Protein AF-A0A1R1PIF1-F1 (afdb_monomer_lite)

pLDDT: mean 71.79, std 19.57, range [25.69, 95.94]

Structure (mmCIF, N/CA/C/O backbone):
data_AF-A0A1R1PIF1-F1
#
_entry.id   AF-A0A1R1PIF1-F1
#
loop_
_atom_site.group_PDB
_atom_site.id
_atom_site.type_symbol
_atom_site.label_atom_id
_atom_site.label_alt_id
_atom_site.label_comp_id
_atom_site.label_asym_id
_atom_site.label_entity_id
_atom_site.label_seq_id
_atom_site.pdbx_PDB_ins_code
_atom_site.Cartn_x
_atom_site.Cartn_y
_atom_site.Cartn_z
_atom_site.occupancy
_atom_site.B_iso_or_equiv
_atom_site.auth_seq_id
_atom_site.auth_comp_id
_atom_site.auth_asym_id
_atom_site.auth_atom_id
_atom_site.pdbx_PDB_model_num
ATOM 1 N N . MET A 1 1 ? -16.624 11.838 -30.590 1.00 28.94 1 MET A N 1
ATOM 2 C CA . MET A 1 1 ? -16.313 12.801 -31.664 1.00 28.94 1 MET A CA 1
ATOM 3 C C . MET A 1 1 ? -14.804 12.938 -31.694 1.00 28.94 1 MET A C 1
ATOM 5 O O . MET A 1 1 ? -14.253 13.403 -30.708 1.00 28.94 1 MET A O 1
ATOM 9 N N . GLY A 1 2 ? -14.148 12.412 -32.728 1.00 36.31 2 GLY A N 1
ATOM 10 C CA . GLY A 1 2 ? -12.708 12.585 -32.935 1.00 36.31 2 GLY A CA 1
ATOM 11 C C . GLY A 1 2 ? -12.480 13.798 -33.830 1.00 36.31 2 GLY A C 1
ATOM 12 O O . GLY A 1 2 ? -13.151 13.928 -34.853 1.00 36.31 2 GLY A O 1
ATOM 13 N N . TYR A 1 3 ? -11.597 14.703 -33.419 1.00 38.81 3 TYR A N 1
ATOM 14 C CA . TYR A 1 3 ? -11.159 15.829 -34.239 1.00 38.81 3 TYR A CA 1
ATOM 15 C C . TYR A 1 3 ? -9.952 15.373 -35.067 1.00 38.81 3 TYR A C 1
ATOM 17 O O . TYR A 1 3 ? -8.967 14.907 -34.500 1.00 38.81 3 TYR A O 1
ATOM 25 N N . HIS A 1 4 ? -10.036 15.479 -36.394 1.00 41.56 4 HIS A N 1
ATOM 26 C CA . HIS A 1 4 ? -8.925 15.192 -37.302 1.00 41.56 4 HIS A CA 1
ATOM 27 C C . HIS A 1 4 ? -8.375 16.509 -37.861 1.00 41.56 4 HIS A C 1
ATOM 29 O O . HIS A 1 4 ? -9.073 17.203 -38.595 1.00 41.56 4 HIS A O 1
ATOM 35 N N . ALA A 1 5 ? -7.116 16.825 -37.557 1.00 43.47 5 ALA A N 1
ATOM 36 C CA . ALA A 1 5 ? -6.324 17.813 -38.286 1.00 43.47 5 ALA A CA 1
ATOM 37 C C . ALA A 1 5 ? -4.936 17.210 -38.538 1.00 43.47 5 ALA A C 1
ATOM 39 O O . ALA A 1 5 ? -4.253 16.837 -37.590 1.00 43.47 5 ALA A O 1
ATOM 40 N N . GLY A 1 6 ? -4.544 17.067 -39.806 1.00 42.84 6 GLY A N 1
ATOM 41 C CA . GLY A 1 6 ? -3.269 16.465 -40.199 1.00 42.84 6 GLY A CA 1
ATOM 42 C C . GLY A 1 6 ? -2.627 17.222 -41.359 1.00 42.84 6 GLY A C 1
ATOM 43 O O . GLY A 1 6 ? -3.313 17.599 -42.308 1.00 42.84 6 GLY A O 1
ATOM 44 N N . PHE A 1 7 ? -1.314 17.443 -41.270 1.00 45.72 7 PHE A N 1
ATOM 45 C CA . PHE A 1 7 ? -0.471 17.952 -42.354 1.00 45.72 7 PHE A CA 1
ATOM 46 C C . PHE A 1 7 ? 0.276 16.778 -43.000 1.00 45.72 7 PHE A C 1
ATOM 48 O O . PHE A 1 7 ? 0.888 15.972 -42.303 1.00 45.72 7 PHE A O 1
ATOM 55 N N . ASN A 1 8 ? 0.229 16.678 -44.330 1.00 41.19 8 ASN A N 1
ATOM 56 C CA . ASN A 1 8 ? 0.809 15.562 -45.082 1.00 41.19 8 ASN A CA 1
ATOM 57 C C . ASN A 1 8 ? 2.209 15.915 -45.615 1.00 41.19 8 ASN A C 1
ATOM 59 O O . ASN A 1 8 ? 2.328 16.744 -46.513 1.00 41.19 8 ASN A O 1
ATOM 63 N N . LEU A 1 9 ? 3.253 15.242 -45.118 1.00 49.03 9 LEU A N 1
ATOM 64 C CA . LEU A 1 9 ? 4.626 15.273 -45.659 1.00 49.03 9 LEU A CA 1
ATOM 65 C C . LEU A 1 9 ? 5.156 13.848 -45.929 1.00 49.03 9 LEU A C 1
ATOM 67 O O . LEU A 1 9 ? 6.226 13.454 -45.480 1.00 49.03 9 LEU A O 1
ATOM 71 N N . GLY A 1 10 ? 4.392 13.050 -46.681 1.00 48.94 10 GLY A N 1
ATOM 72 C CA . GLY A 1 10 ? 4.898 11.825 -47.323 1.00 48.94 10 GLY A CA 1
ATOM 73 C C . GLY A 1 10 ? 5.011 10.563 -46.456 1.00 48.94 10 GLY A C 1
ATOM 74 O O . GLY A 1 10 ? 5.202 9.487 -47.012 1.00 48.94 10 GLY A O 1
ATOM 75 N N . PHE A 1 11 ? 4.806 10.646 -45.140 1.00 46.41 11 PHE A N 1
ATOM 76 C CA . PHE A 1 11 ? 4.563 9.490 -44.269 1.00 46.41 11 PHE A CA 1
ATOM 77 C C . PHE A 1 11 ? 3.261 9.709 -43.501 1.00 46.41 11 PHE A C 1
ATOM 79 O O . PHE A 1 11 ? 3.073 10.743 -42.862 1.00 46.41 11 PHE A O 1
ATOM 86 N N . ASN A 1 12 ? 2.339 8.751 -43.587 1.00 44.03 12 ASN A N 1
ATOM 87 C CA . ASN A 1 12 ? 1.029 8.851 -42.952 1.00 44.03 12 ASN A CA 1
ATOM 88 C C . ASN A 1 12 ? 1.140 8.474 -41.463 1.00 44.03 12 ASN A C 1
ATOM 90 O O . ASN A 1 12 ? 0.712 7.400 -41.049 1.00 44.03 12 ASN A O 1
ATOM 94 N N . CYS A 1 13 ? 1.755 9.339 -40.653 1.00 43.00 13 CYS A N 1
ATOM 95 C CA . CYS A 1 13 ? 1.571 9.301 -39.203 1.00 43.00 13 CYS A CA 1
ATOM 96 C C . CYS A 1 13 ? 0.223 9.954 -38.887 1.00 43.00 13 CYS A C 1
ATOM 98 O O . CYS A 1 13 ? 0.143 11.146 -38.597 1.00 43.00 13 CYS A O 1
ATOM 100 N N . ALA A 1 14 ? -0.855 9.175 -38.983 1.00 47.12 14 ALA A N 1
ATOM 101 C CA . ALA A 1 14 ? -2.154 9.576 -38.465 1.00 47.12 14 ALA A CA 1
ATOM 102 C C . ALA A 1 14 ? -2.096 9.562 -36.930 1.00 47.12 14 ALA A C 1
ATOM 104 O O . ALA A 1 14 ? -2.407 8.561 -36.288 1.00 47.12 14 ALA A O 1
ATOM 105 N N . GLU A 1 15 ? -1.658 10.666 -36.329 1.00 46.06 15 GLU A N 1
ATOM 106 C CA . GLU A 1 15 ? -1.705 10.839 -34.882 1.00 46.06 15 GLU A CA 1
ATOM 107 C C . GLU A 1 15 ? -3.136 11.216 -34.477 1.00 46.06 15 GLU A C 1
ATOM 109 O O . GLU A 1 15 ? -3.559 12.368 -34.550 1.00 46.06 15 GLU A O 1
ATOM 114 N N . SER A 1 16 ? -3.934 10.214 -34.106 1.00 49.59 16 SER A N 1
ATOM 115 C CA . SER A 1 16 ? -5.244 10.436 -33.494 1.00 49.59 16 SER A CA 1
ATOM 116 C C . SER A 1 16 ? -5.112 10.391 -31.975 1.00 49.59 16 SER A C 1
ATOM 118 O O . SER A 1 16 ? -4.854 9.328 -31.407 1.00 49.59 16 SER A O 1
ATOM 120 N N . ILE A 1 17 ? -5.339 11.521 -31.310 1.00 47.28 17 ILE A N 1
ATOM 121 C CA . ILE A 1 17 ? -5.455 11.575 -29.851 1.00 47.28 17 ILE A CA 1
ATOM 122 C C . ILE A 1 17 ? -6.916 11.278 -29.501 1.00 47.28 17 ILE A C 1
ATOM 124 O O . ILE A 1 17 ? -7.789 12.138 -29.618 1.00 47.28 17 ILE A O 1
ATOM 128 N N . ASN A 1 18 ? -7.205 10.034 -29.122 1.00 56.28 18 ASN A N 1
ATOM 129 C CA . ASN A 1 18 ? -8.553 9.629 -28.732 1.00 56.28 18 ASN A CA 1
ATOM 130 C C . ASN A 1 18 ? -8.730 9.771 -27.219 1.00 56.28 18 ASN A C 1
ATOM 132 O O . ASN A 1 18 ? -8.106 9.056 -26.438 1.00 56.28 18 ASN A O 1
ATOM 136 N N . PHE A 1 19 ? -9.628 10.663 -26.803 1.00 53.31 19 PHE A N 1
ATOM 137 C CA . PHE A 1 19 ? -10.105 10.707 -25.425 1.00 53.31 19 PHE A CA 1
ATOM 138 C C . PHE A 1 19 ? -11.094 9.558 -25.203 1.00 53.31 19 PHE A C 1
ATOM 140 O O . PHE A 1 19 ? -12.232 9.606 -25.675 1.00 53.31 19 PHE A O 1
ATOM 147 N N . ALA A 1 20 ? -10.664 8.515 -24.495 1.00 62.81 20 ALA A N 1
ATOM 148 C CA . ALA A 1 20 ? -11.542 7.439 -24.054 1.00 62.81 20 ALA A CA 1
ATOM 149 C C . ALA A 1 20 ? -12.102 7.773 -22.664 1.00 62.81 20 ALA A C 1
ATOM 151 O O . ALA A 1 20 ? -11.363 7.859 -21.686 1.00 62.81 20 ALA A O 1
ATOM 152 N N . LEU A 1 21 ? -13.418 7.973 -22.571 1.00 60.94 21 LEU A N 1
ATOM 153 C CA . LEU A 1 21 ? -14.109 8.090 -21.282 1.00 60.94 21 LEU A CA 1
ATOM 154 C C . LEU A 1 21 ? -14.322 6.699 -20.680 1.00 60.94 21 LEU A C 1
ATOM 156 O O . LEU A 1 21 ? -14.438 5.728 -21.416 1.00 60.94 21 LEU A O 1
ATOM 160 N N . HIS A 1 22 ? -14.502 6.604 -19.361 1.00 63.34 22 HIS A N 1
ATOM 161 C CA . HIS A 1 22 ? -14.762 5.331 -18.668 1.00 63.34 22 HIS A CA 1
ATOM 162 C C . HIS A 1 22 ? -15.900 4.511 -19.304 1.00 63.34 22 HIS A C 1
ATOM 164 O O . HIS A 1 22 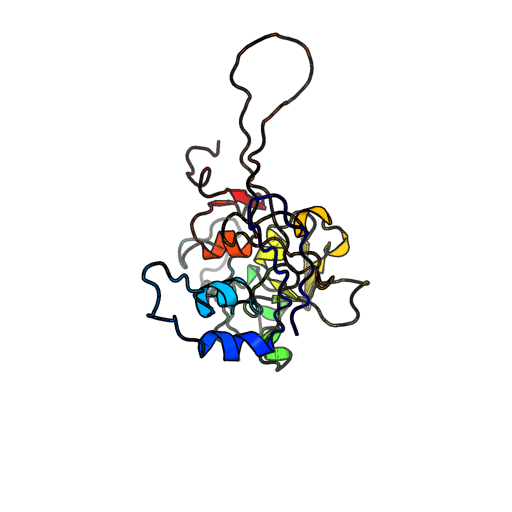? -15.802 3.308 -19.497 1.00 63.34 22 HIS A O 1
ATOM 170 N N . ARG A 1 23 ? -16.962 5.174 -19.768 1.00 65.75 23 ARG A N 1
ATOM 171 C CA . ARG A 1 23 ? -18.074 4.517 -20.475 1.00 65.75 23 ARG A CA 1
ATOM 172 C C . ARG A 1 23 ? -17.647 3.743 -21.741 1.00 65.75 23 ARG A C 1
ATOM 174 O O . ARG A 1 23 ? -18.381 2.873 -22.197 1.00 65.75 23 ARG A O 1
ATOM 181 N N . TRP A 1 24 ? -16.492 4.046 -22.332 1.00 73.81 24 TRP A N 1
ATOM 182 C CA . TRP A 1 24 ? -15.977 3.337 -23.507 1.00 73.81 24 TRP A CA 1
ATOM 183 C C . TRP A 1 24 ? -15.450 1.940 -23.190 1.00 73.81 24 TRP A C 1
ATOM 185 O O . TRP A 1 24 ? -15.286 1.161 -24.120 1.00 73.81 24 TRP A O 1
ATOM 195 N N . ILE A 1 25 ? -15.222 1.593 -21.922 1.00 75.94 25 ILE A N 1
ATOM 196 C CA . ILE A 1 25 ? -14.728 0.263 -21.538 1.00 75.94 25 ILE A CA 1
ATOM 197 C C . ILE A 1 25 ? -15.738 -0.811 -21.935 1.00 75.94 25 ILE A C 1
ATOM 199 O O . ILE A 1 25 ? -15.381 -1.779 -22.601 1.00 75.94 25 ILE A O 1
ATOM 203 N N . ASP A 1 26 ? -17.013 -0.607 -21.602 1.00 75.50 26 ASP A N 1
ATOM 204 C CA . ASP A 1 26 ? -18.074 -1.560 -21.938 1.00 75.50 26 ASP A CA 1
ATOM 205 C C . ASP A 1 26 ? -18.248 -1.693 -23.454 1.00 75.50 26 ASP A C 1
ATOM 207 O O . ASP A 1 26 ? -18.508 -2.780 -23.967 1.00 75.50 26 ASP A O 1
ATOM 211 N N . ILE A 1 27 ? -18.040 -0.593 -24.182 1.00 78.31 27 ILE A N 1
ATOM 212 C CA . ILE A 1 27 ? -18.072 -0.569 -25.647 1.00 78.31 27 ILE A CA 1
ATOM 213 C C . ILE A 1 27 ? -16.865 -1.330 -26.215 1.00 78.31 27 ILE A C 1
ATOM 215 O O . ILE A 1 27 ? -17.020 -2.143 -27.121 1.00 78.31 27 ILE A O 1
ATOM 219 N N . GLY A 1 28 ? -15.672 -1.110 -25.661 1.00 83.69 28 GLY A N 1
ATOM 220 C CA . GLY A 1 28 ? -14.439 -1.789 -26.049 1.00 83.69 28 GLY A CA 1
ATOM 221 C C . GLY A 1 28 ? -14.506 -3.297 -25.813 1.00 83.69 28 GLY A C 1
ATOM 222 O O . GLY A 1 28 ? -14.111 -4.058 -26.689 1.00 83.69 28 GLY A O 1
ATOM 223 N N . ARG A 1 29 ? -15.081 -3.741 -24.687 1.00 82.75 29 ARG A N 1
ATOM 224 C CA . ARG A 1 29 ? -15.317 -5.167 -24.390 1.00 82.75 29 ARG A CA 1
ATOM 225 C C . ARG A 1 29 ? -16.234 -5.847 -25.404 1.00 82.75 29 ARG A C 1
ATOM 227 O O . ARG A 1 29 ? -16.103 -7.039 -25.660 1.00 82.75 29 ARG A O 1
ATOM 234 N N . GLN A 1 30 ? -17.181 -5.100 -25.967 1.00 83.81 30 GLN A N 1
ATOM 235 C CA . GLN A 1 30 ? -18.111 -5.606 -26.979 1.00 83.81 30 GLN A CA 1
ATOM 236 C C . GLN A 1 30 ? -17.544 -5.527 -28.403 1.00 83.81 30 GLN A C 1
ATOM 238 O O . GLN A 1 30 ? -18.074 -6.175 -29.311 1.00 83.81 30 GLN A O 1
ATOM 243 N N . ALA A 1 31 ? -16.487 -4.739 -28.616 1.00 85.31 31 ALA A N 1
ATOM 244 C CA . ALA A 1 31 ? -15.873 -4.565 -29.921 1.00 85.31 31 ALA A CA 1
ATOM 245 C C . ALA A 1 31 ? -15.215 -5.870 -30.395 1.00 85.31 31 ALA A C 1
ATOM 247 O O . ALA A 1 31 ? -14.581 -6.597 -29.633 1.00 85.31 31 ALA A O 1
ATOM 248 N N . LYS A 1 32 ? -15.364 -6.173 -31.688 1.00 82.31 32 LYS A N 1
ATOM 249 C CA . LYS A 1 32 ? -14.808 -7.378 -32.314 1.00 82.31 32 LYS A CA 1
ATOM 250 C C . LYS A 1 32 ? -13.741 -7.004 -33.325 1.00 82.31 32 LYS A C 1
ATOM 252 O O . LYS A 1 32 ? -13.871 -6.015 -34.042 1.00 82.31 32 LYS A O 1
ATOM 257 N N . VAL A 1 33 ? -12.722 -7.851 -33.421 1.00 85.56 33 VAL A N 1
ATOM 258 C CA . VAL A 1 33 ? -11.673 -7.717 -34.432 1.00 85.56 33 VAL A CA 1
ATOM 259 C C . VAL A 1 33 ? -12.277 -7.920 -35.815 1.00 85.56 33 VAL A C 1
ATOM 261 O O . VAL A 1 33 ? -12.954 -8.920 -36.077 1.00 85.56 33 VAL A O 1
ATOM 264 N N . CYS A 1 34 ? -12.031 -6.962 -36.703 1.00 83.06 34 CYS A N 1
ATOM 265 C CA . CYS A 1 34 ? -12.413 -7.085 -38.099 1.00 83.06 34 CYS A CA 1
ATOM 266 C C . CYS A 1 34 ? -11.540 -8.148 -38.773 1.00 83.06 34 CYS A C 1
ATOM 268 O O . CYS A 1 34 ? -10.319 -8.047 -38.755 1.00 83.06 34 CYS A O 1
ATOM 270 N N . LYS A 1 35 ? -12.161 -9.151 -39.402 1.00 85.50 35 LYS A N 1
ATOM 271 C CA . LYS A 1 35 ? -11.447 -10.253 -40.074 1.00 85.50 35 LYS A CA 1
ATOM 272 C C . LYS A 1 35 ? -11.116 -9.974 -41.543 1.00 85.50 35 LYS A C 1
ATOM 274 O O . LYS A 1 35 ? -10.587 -10.846 -42.223 1.00 85.50 35 LYS A O 1
ATOM 279 N N . CYS A 1 36 ? -11.447 -8.785 -42.045 1.00 86.06 36 CYS A N 1
ATOM 280 C CA . CYS A 1 36 ? -11.241 -8.422 -43.448 1.00 86.06 36 CYS A CA 1
ATOM 281 C C . CYS A 1 36 ? -9.764 -8.173 -43.798 1.00 86.06 36 CYS A C 1
ATOM 283 O O . CYS A 1 36 ? -9.414 -8.197 -44.973 1.00 86.06 36 CYS A O 1
ATOM 285 N N . ILE A 1 37 ? -8.907 -7.922 -42.801 1.00 86.12 37 ILE A N 1
ATOM 286 C CA . ILE A 1 37 ? -7.476 -7.649 -42.980 1.00 86.12 37 ILE A CA 1
ATOM 287 C C . ILE A 1 37 ? -6.693 -8.624 -42.104 1.00 86.12 37 ILE A C 1
ATOM 289 O O . ILE A 1 37 ? -6.981 -8.754 -40.917 1.00 86.12 37 ILE A O 1
ATOM 293 N N . LYS A 1 38 ? -5.708 -9.311 -42.693 1.00 81.94 38 LYS A N 1
ATOM 294 C CA . LYS A 1 38 ? -4.942 -10.367 -42.013 1.00 81.94 38 LYS A CA 1
ATOM 295 C C . LYS A 1 38 ? -4.094 -9.835 -40.852 1.00 81.94 38 LYS A C 1
ATOM 297 O O . LYS A 1 38 ? -3.991 -10.505 -39.832 1.00 81.94 38 LYS A O 1
ATOM 302 N N . ASP A 1 39 ? -3.578 -8.618 -40.990 1.00 81.75 39 ASP A N 1
ATOM 303 C CA . ASP A 1 39 ? -2.724 -7.958 -39.993 1.00 81.75 39 ASP A CA 1
ATOM 304 C C . ASP A 1 39 ? -3.518 -6.992 -39.096 1.00 81.75 39 ASP A C 1
ATOM 306 O O . ASP A 1 39 ? -3.011 -5.970 -38.635 1.00 81.75 39 ASP A O 1
ATOM 310 N N . SER A 1 40 ? -4.804 -7.276 -38.869 1.00 82.50 40 SER A N 1
ATOM 311 C CA . SER A 1 40 ? -5.625 -6.477 -37.961 1.00 82.50 40 SER A CA 1
ATOM 312 C C . SER A 1 40 ? -5.092 -6.561 -36.530 1.00 82.50 40 SER A C 1
ATOM 314 O O . SER A 1 40 ? -4.941 -7.656 -35.983 1.00 82.50 40 SER A O 1
ATOM 316 N N . VAL A 1 41 ? -4.885 -5.409 -35.896 1.00 76.31 41 VAL A N 1
ATOM 317 C CA . VAL A 1 41 ? -4.558 -5.324 -34.469 1.00 76.31 41 VAL A CA 1
ATOM 318 C C . VAL A 1 41 ? -5.826 -5.292 -33.624 1.00 76.31 41 VAL A C 1
ATOM 320 O O . VAL A 1 41 ? -6.885 -4.839 -34.065 1.00 76.31 41 VAL A O 1
ATOM 323 N N . TYR A 1 42 ? -5.717 -5.760 -32.387 1.00 80.44 42 TYR A N 1
ATOM 324 C CA . TYR A 1 42 ? -6.777 -5.668 -31.396 1.00 80.44 42 TYR A CA 1
ATOM 325 C C . TYR A 1 42 ? -6.193 -5.300 -30.042 1.00 80.44 42 TYR A C 1
ATOM 327 O O . TYR A 1 42 ? -5.021 -5.545 -29.768 1.00 80.44 42 TYR A O 1
ATOM 335 N N . ILE A 1 43 ? -7.025 -4.691 -29.207 1.00 76.62 43 ILE A N 1
ATOM 336 C CA . ILE A 1 43 ? -6.660 -4.317 -27.847 1.00 76.62 43 ILE A CA 1
ATOM 337 C C . ILE A 1 43 ? -7.376 -5.289 -26.921 1.00 76.62 43 ILE A C 1
ATOM 339 O O . ILE A 1 43 ? -8.597 -5.432 -26.995 1.00 76.62 43 ILE A O 1
ATOM 343 N N . ASN A 1 44 ? -6.622 -5.958 -26.053 1.00 78.06 44 ASN A N 1
ATOM 344 C CA . ASN A 1 44 ? -7.203 -6.688 -24.938 1.00 78.06 44 ASN A CA 1
ATOM 345 C C . ASN A 1 44 ? -7.676 -5.664 -23.899 1.00 78.06 44 ASN A C 1
ATOM 347 O O . ASN A 1 44 ? -6.874 -5.142 -23.129 1.00 78.06 44 ASN A O 1
ATOM 351 N N . VAL A 1 45 ? -8.965 -5.318 -23.942 1.00 78.12 45 VAL A N 1
ATOM 352 C CA . VAL A 1 45 ? -9.527 -4.253 -23.100 1.00 78.12 45 VAL A CA 1
ATOM 353 C C . VAL A 1 45 ? -9.439 -4.613 -21.626 1.00 78.12 45 VAL A C 1
ATOM 355 O O . VAL A 1 45 ? -9.143 -3.726 -20.843 1.00 78.12 45 VAL A O 1
ATOM 358 N N . ASP A 1 46 ? -9.624 -5.878 -21.247 1.00 74.44 46 ASP A N 1
ATOM 359 C CA . ASP A 1 46 ? -9.534 -6.294 -19.844 1.00 74.44 46 ASP A CA 1
ATOM 360 C C . ASP A 1 46 ? -8.090 -6.280 -19.343 1.00 74.44 46 ASP A C 1
ATOM 362 O O . ASP A 1 46 ? -7.825 -5.708 -18.301 1.00 74.44 46 ASP A O 1
ATOM 366 N N . GLU A 1 47 ? -7.116 -6.772 -20.108 1.00 69.75 47 GLU A N 1
ATOM 367 C CA . GLU A 1 47 ? -5.699 -6.664 -19.718 1.00 69.75 47 GLU A CA 1
ATOM 368 C C . GLU A 1 47 ? -5.224 -5.205 -19.654 1.00 69.75 47 GLU A C 1
ATOM 370 O O . GLU A 1 47 ? -4.520 -4.800 -18.726 1.00 69.75 47 GLU A O 1
ATOM 375 N N . TRP A 1 48 ? -5.654 -4.388 -20.617 1.00 64.75 48 TRP A N 1
ATOM 376 C CA . TRP A 1 48 ? -5.359 -2.963 -20.628 1.00 64.75 48 TRP A CA 1
ATOM 377 C C . TRP A 1 48 ? -6.050 -2.236 -19.470 1.00 64.75 48 TRP A C 1
ATOM 379 O O . TRP A 1 48 ? -5.446 -1.361 -18.864 1.00 64.75 48 TRP A O 1
ATOM 389 N N . TYR A 1 49 ? -7.282 -2.595 -19.115 1.00 61.06 49 TYR A N 1
ATOM 390 C CA . TYR A 1 49 ? -8.079 -1.888 -18.116 1.00 61.06 49 TYR A CA 1
ATOM 391 C C . TYR A 1 49 ? -7.893 -2.406 -16.681 1.00 61.06 49 TYR A C 1
ATOM 393 O O . TYR A 1 49 ? -7.880 -1.612 -15.745 1.00 61.06 49 TYR A O 1
ATOM 401 N N . ASP A 1 50 ? -7.660 -3.697 -16.471 1.00 55.31 50 ASP A N 1
ATOM 402 C CA . ASP A 1 50 ? -7.336 -4.284 -15.163 1.00 55.31 50 ASP A CA 1
ATOM 403 C C . ASP A 1 50 ? -5.938 -3.855 -14.689 1.00 55.31 50 ASP A C 1
ATOM 405 O O . ASP A 1 50 ? -5.682 -3.762 -13.489 1.00 55.31 50 ASP A O 1
ATOM 409 N N . GLY A 1 51 ? -5.051 -3.484 -15.622 1.00 48.19 51 GLY A N 1
ATOM 410 C CA . GLY A 1 51 ? -3.811 -2.767 -15.315 1.00 48.19 51 GLY A CA 1
ATOM 411 C C . GLY A 1 51 ? -4.009 -1.293 -14.920 1.00 48.19 51 GLY A C 1
ATOM 412 O O . GLY A 1 51 ? -3.075 -0.677 -14.405 1.00 48.19 51 GLY A O 1
ATOM 413 N N . HIS A 1 52 ? -5.202 -0.724 -15.147 1.00 47.06 52 HIS A N 1
ATOM 414 C CA . HIS A 1 52 ? -5.481 0.718 -15.056 1.00 47.06 52 HIS A CA 1
ATOM 415 C C . HIS A 1 52 ? -6.756 1.090 -14.269 1.00 47.06 52 HIS A C 1
ATOM 417 O O . HIS A 1 52 ? -7.120 2.267 -14.245 1.00 47.06 52 HIS A O 1
ATOM 423 N N . SER A 1 53 ? -7.425 0.153 -13.587 1.00 43.25 53 SER A N 1
ATOM 424 C CA . SER A 1 53 ? -8.683 0.425 -12.882 1.00 43.25 53 SER A CA 1
ATOM 425 C C . SER A 1 53 ? -8.631 0.164 -11.378 1.00 43.25 53 SER A C 1
ATOM 427 O O . SER A 1 53 ? -8.242 -0.898 -10.907 1.00 43.25 53 SER A O 1
ATOM 429 N N . ILE A 1 54 ? -9.025 1.212 -10.646 1.00 44.19 54 ILE A N 1
ATOM 430 C CA . ILE A 1 54 ? -9.684 1.225 -9.334 1.00 44.19 54 ILE A CA 1
ATOM 431 C C . ILE A 1 54 ? -9.162 0.169 -8.360 1.00 44.19 54 ILE A C 1
ATOM 433 O O . ILE A 1 54 ? -9.664 -0.947 -8.300 1.00 44.19 54 ILE A O 1
ATOM 437 N N . ALA A 1 55 ? -8.184 0.592 -7.561 1.00 46.38 55 ALA A N 1
ATOM 438 C CA . ALA A 1 55 ? -7.715 -0.045 -6.340 1.00 46.38 55 ALA A CA 1
ATOM 439 C C . ALA A 1 55 ? -7.962 -1.565 -6.261 1.00 46.38 55 ALA A C 1
ATOM 441 O O . ALA A 1 55 ? -8.971 -2.014 -5.707 1.00 46.38 55 ALA A O 1
ATOM 442 N N . THR A 1 56 ? -7.036 -2.354 -6.815 1.00 53.97 56 THR A N 1
ATOM 443 C CA . THR A 1 56 ? -7.089 -3.817 -6.783 1.00 53.97 56 THR A CA 1
ATOM 444 C C . THR A 1 56 ? -7.396 -4.279 -5.357 1.00 53.97 56 THR A C 1
ATOM 446 O O . THR A 1 56 ? -6.769 -3.838 -4.386 1.00 53.97 56 THR A O 1
ATOM 449 N N . LEU A 1 57 ? -8.399 -5.145 -5.193 1.00 52.69 57 LEU A N 1
ATOM 450 C CA . LEU A 1 57 ? -8.707 -5.711 -3.881 1.00 52.69 57 LEU A CA 1
ATOM 451 C C . LEU A 1 57 ? -7.449 -6.378 -3.325 1.00 52.69 57 LEU A C 1
ATOM 453 O O . LEU A 1 57 ? -6.798 -7.143 -4.033 1.00 52.69 57 LEU A O 1
ATOM 457 N N . TYR A 1 58 ? -7.113 -6.083 -2.067 1.00 52.38 58 TYR A N 1
ATOM 458 C CA . TYR A 1 58 ? -5.924 -6.612 -1.406 1.00 52.38 58 TYR A CA 1
ATOM 459 C C . TYR A 1 58 ? -5.828 -8.139 -1.577 1.00 52.38 58 TYR A C 1
ATOM 461 O O . TYR A 1 58 ? -6.658 -8.866 -1.008 1.00 52.38 58 TYR A O 1
ATOM 469 N N . PRO A 1 59 ? -4.855 -8.650 -2.356 1.00 49.72 59 PRO A N 1
ATOM 470 C CA . PRO A 1 59 ? -4.748 -10.070 -2.620 1.00 49.72 59 PRO A CA 1
ATOM 471 C C . PRO A 1 59 ? -4.160 -10.722 -1.371 1.00 49.72 59 PRO A C 1
ATOM 473 O O . PRO A 1 59 ? -2.951 -10.721 -1.165 1.00 49.72 59 PRO A O 1
ATOM 476 N N . ASN A 1 60 ? -5.061 -11.243 -0.536 1.00 47.06 60 ASN A N 1
ATOM 477 C CA . ASN A 1 60 ? -4.890 -12.160 0.597 1.00 47.06 60 ASN A CA 1
ATOM 478 C C . ASN A 1 60 ? -5.471 -11.633 1.915 1.00 47.06 60 ASN A C 1
ATOM 480 O O . ASN A 1 60 ? -5.029 -10.656 2.513 1.00 47.06 60 ASN A O 1
ATOM 484 N N . LYS A 1 61 ? -6.441 -12.398 2.417 1.00 50.34 61 LYS A N 1
ATOM 485 C CA . LYS A 1 61 ? -7.130 -12.268 3.705 1.00 50.34 61 LYS A CA 1
ATOM 486 C C . LYS A 1 61 ? -6.251 -12.561 4.940 1.00 50.34 61 LYS A C 1
ATOM 488 O O . LYS A 1 61 ? -6.809 -12.837 5.996 1.00 50.34 61 LYS A O 1
ATOM 493 N N . PHE A 1 62 ? -4.918 -12.518 4.870 1.00 46.16 62 PHE A N 1
ATOM 494 C CA . PHE A 1 62 ? -4.083 -13.107 5.925 1.00 46.16 62 PHE A CA 1
ATOM 495 C C . PHE A 1 62 ? -2.908 -12.234 6.377 1.00 46.16 62 PHE A C 1
ATOM 497 O O . PHE A 1 62 ? -2.041 -11.886 5.585 1.00 46.16 62 PHE A O 1
ATOM 504 N N . SER A 1 63 ? -2.894 -11.997 7.697 1.00 55.72 63 SER A N 1
ATOM 505 C CA . SER A 1 63 ? -1.768 -11.617 8.567 1.00 55.72 63 SER A CA 1
ATOM 506 C C . SER A 1 63 ? -1.040 -10.292 8.319 1.00 55.72 63 SER A C 1
ATOM 508 O O . SER A 1 63 ? -0.942 -9.782 7.211 1.00 55.72 63 SER A O 1
ATOM 510 N N . CYS A 1 64 ? -0.519 -9.736 9.419 1.00 51.75 64 CYS A N 1
ATOM 511 C CA . CYS A 1 64 ? 0.520 -8.707 9.445 1.00 51.75 64 CYS A CA 1
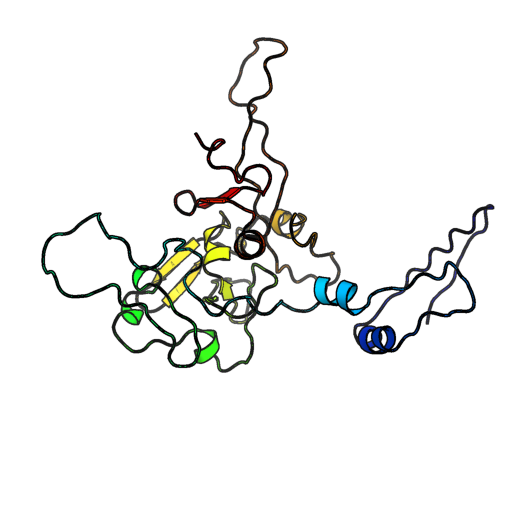ATOM 512 C C . CYS A 1 64 ? 1.563 -8.972 8.341 1.00 51.75 64 CYS A C 1
ATOM 514 O O . CYS A 1 64 ? 2.373 -9.884 8.487 1.00 51.75 64 CYS A O 1
ATOM 516 N N . ALA A 1 65 ? 1.557 -8.185 7.257 1.00 47.88 65 ALA A N 1
ATOM 517 C CA . ALA A 1 65 ? 2.561 -8.301 6.194 1.00 47.88 65 ALA A CA 1
ATOM 518 C C . ALA A 1 65 ? 3.986 -8.080 6.732 1.00 47.88 65 ALA A C 1
ATOM 520 O O . ALA A 1 65 ? 4.927 -8.635 6.182 1.00 47.88 65 ALA A O 1
ATOM 521 N N . ALA A 1 66 ? 4.113 -7.349 7.849 1.00 45.97 66 ALA A N 1
ATOM 522 C CA . ALA A 1 66 ? 5.367 -7.088 8.556 1.00 45.97 66 ALA A CA 1
ATOM 523 C C . ALA A 1 66 ? 5.980 -8.267 9.295 1.00 45.97 66 ALA A C 1
ATOM 525 O O . ALA A 1 66 ? 7.106 -8.203 9.772 1.00 45.97 66 ALA A O 1
ATOM 526 N N . CYS A 1 67 ? 5.248 -9.364 9.379 1.00 48.31 67 CYS A N 1
ATOM 527 C CA . CYS A 1 67 ? 5.599 -10.472 10.225 1.00 48.31 67 CYS A CA 1
ATOM 528 C C . CYS A 1 67 ? 5.842 -11.697 9.341 1.00 48.31 67 CYS A C 1
ATOM 530 O O . CYS A 1 67 ? 5.084 -12.661 9.393 1.00 48.31 67 CYS A O 1
ATOM 532 N N . PHE A 1 68 ? 6.889 -11.653 8.509 1.00 41.03 68 PHE A N 1
ATOM 533 C CA . PHE A 1 68 ? 7.362 -12.756 7.653 1.00 41.03 68 PHE A CA 1
ATOM 534 C C . PHE A 1 68 ? 7.930 -13.956 8.447 1.00 41.03 68 PHE A C 1
ATOM 536 O O . PHE A 1 68 ? 8.841 -14.642 7.994 1.00 41.03 68 PHE A O 1
ATOM 543 N N . ARG A 1 69 ? 7.393 -14.256 9.635 1.00 41.66 69 ARG A N 1
ATOM 544 C CA . ARG A 1 69 ? 7.666 -15.519 10.327 1.00 41.66 69 ARG A CA 1
ATOM 545 C C . ARG A 1 69 ? 6.429 -16.409 10.222 1.00 41.66 69 ARG A C 1
ATOM 547 O O . ARG A 1 69 ? 5.358 -15.995 10.672 1.00 41.66 69 ARG A O 1
ATOM 554 N N . PRO A 1 70 ? 6.546 -17.620 9.648 1.00 36.06 70 PRO A N 1
ATOM 555 C CA . PRO A 1 70 ? 5.519 -18.637 9.792 1.00 36.06 70 PRO A CA 1
ATOM 556 C C . PRO A 1 70 ? 5.251 -18.853 11.283 1.00 36.06 70 PRO A C 1
ATOM 558 O O . PRO A 1 70 ? 6.166 -19.123 12.061 1.00 36.06 70 PRO A O 1
ATOM 561 N N . LEU A 1 71 ? 3.994 -18.719 11.695 1.00 36.25 71 LEU A N 1
ATOM 562 C CA . LEU A 1 71 ? 3.551 -19.280 12.967 1.00 36.25 71 LEU A CA 1
ATOM 563 C C . LEU A 1 71 ? 3.762 -20.806 12.903 1.00 36.25 71 LEU A C 1
ATOM 565 O O . LEU A 1 71 ? 3.326 -21.388 11.907 1.00 36.25 71 LEU A O 1
ATOM 569 N N . PRO A 1 72 ? 4.325 -21.485 13.922 1.00 44.00 72 PRO A N 1
ATOM 570 C CA . PRO A 1 72 ? 4.976 -21.002 15.147 1.00 44.00 72 PRO A CA 1
ATOM 571 C C . PRO A 1 72 ? 6.449 -21.475 15.254 1.00 44.00 72 PRO A C 1
ATOM 573 O O . PRO A 1 72 ? 6.693 -22.671 15.212 1.00 44.00 72 PRO A O 1
ATOM 576 N N . PHE A 1 73 ? 7.434 -20.593 15.465 1.00 25.69 73 PHE A N 1
ATOM 577 C CA . PHE A 1 73 ? 8.777 -20.955 15.988 1.00 25.69 73 PHE A CA 1
ATOM 578 C C . PHE A 1 73 ? 9.458 -19.700 16.595 1.00 25.69 73 PHE A C 1
ATOM 580 O O . PHE A 1 73 ? 9.056 -18.583 16.260 1.00 25.69 73 PHE A O 1
ATOM 587 N N . PRO A 1 74 ? 10.372 -19.833 17.576 1.00 35.66 74 PRO A N 1
ATOM 588 C CA . PRO A 1 74 ? 10.144 -19.501 18.967 1.00 35.66 74 PRO A CA 1
ATOM 589 C C . PRO A 1 74 ? 10.590 -18.074 19.287 1.00 35.66 74 PRO A C 1
ATOM 591 O O . PRO A 1 74 ? 11.538 -17.524 18.724 1.00 35.66 74 PRO A O 1
ATOM 594 N N . LEU A 1 75 ? 9.865 -17.509 20.244 1.00 38.91 75 LEU A N 1
ATOM 595 C CA . LEU A 1 75 ? 10.196 -16.308 20.991 1.00 38.91 75 LEU A CA 1
ATOM 596 C C . LEU A 1 75 ? 11.477 -16.554 21.784 1.00 38.91 75 LEU A C 1
ATOM 598 O O . LEU A 1 75 ? 11.509 -17.476 22.588 1.00 38.91 75 LEU A O 1
ATOM 602 N N . ASN A 1 76 ? 12.495 -15.726 21.595 1.00 31.44 76 ASN A N 1
ATOM 603 C CA . ASN A 1 76 ? 13.528 -15.527 22.603 1.00 31.44 76 ASN A CA 1
ATOM 604 C C . ASN A 1 76 ? 14.148 -14.154 22.386 1.00 31.44 76 ASN A C 1
ATOM 606 O O . ASN A 1 76 ? 15.074 -14.048 21.595 1.00 31.44 76 ASN A O 1
ATOM 610 N N . VAL A 1 77 ? 13.592 -13.141 23.058 1.00 30.41 77 VAL A N 1
ATOM 611 C CA . VAL A 1 77 ? 14.324 -12.091 23.788 1.00 30.41 77 VAL A CA 1
ATOM 612 C C . VAL A 1 77 ? 13.351 -11.535 24.845 1.00 30.41 77 VAL A C 1
ATOM 614 O O . VAL A 1 77 ? 12.501 -10.718 24.508 1.00 30.41 77 VAL A O 1
ATOM 617 N N . LEU A 1 78 ? 13.512 -12.048 26.078 1.00 32.78 78 LEU A N 1
ATOM 618 C CA . LEU A 1 78 ? 13.250 -11.449 27.406 1.00 32.78 78 LEU A CA 1
ATOM 619 C C . LEU A 1 78 ? 11.777 -11.080 27.725 1.00 32.78 78 LEU A C 1
ATOM 621 O O . LEU A 1 78 ? 11.141 -10.327 27.001 1.00 32.78 78 LEU A O 1
ATOM 625 N N . ASP A 1 79 ? 11.118 -11.611 28.755 1.00 29.55 79 ASP A N 1
ATOM 626 C CA . ASP A 1 79 ? 11.582 -11.866 30.119 1.00 29.55 79 ASP A CA 1
ATOM 627 C C . ASP A 1 79 ? 11.057 -13.187 30.700 1.00 29.55 79 ASP A C 1
ATOM 629 O O . ASP A 1 79 ? 10.103 -13.791 30.207 1.00 29.55 79 ASP A O 1
ATOM 633 N N . ASN A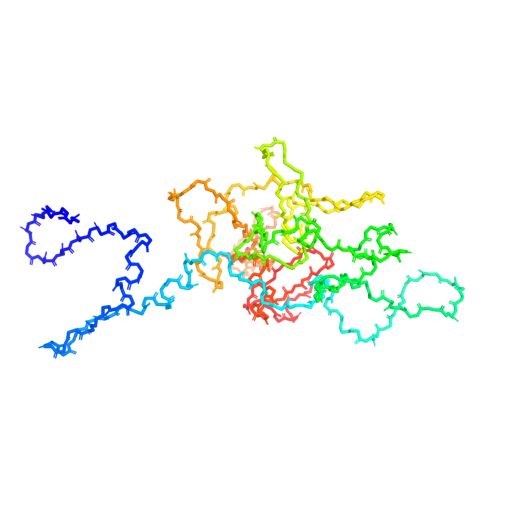 1 80 ? 11.742 -13.613 31.759 1.00 37.28 80 ASN A N 1
ATOM 634 C CA . ASN A 1 80 ? 11.397 -14.733 32.618 1.00 37.28 80 ASN A CA 1
ATOM 635 C C . ASN A 1 80 ? 9.978 -14.622 33.206 1.00 37.28 80 ASN A C 1
ATOM 637 O O . ASN A 1 80 ? 9.446 -13.533 33.403 1.00 37.28 80 ASN A O 1
ATOM 641 N N . ASP A 1 81 ? 9.480 -15.800 33.571 1.00 34.84 81 ASP A N 1
ATOM 642 C CA . ASP A 1 81 ? 8.276 -16.121 34.336 1.00 34.84 81 ASP A CA 1
ATOM 643 C C . ASP A 1 81 ? 6.968 -16.359 33.555 1.00 34.84 81 ASP A C 1
ATOM 645 O O . ASP A 1 81 ? 6.434 -15.537 32.815 1.00 34.84 81 ASP A O 1
ATOM 649 N N . ASP A 1 82 ? 6.467 -17.570 33.807 1.00 33.12 82 ASP A N 1
ATOM 650 C CA . ASP A 1 82 ? 5.189 -18.179 33.455 1.00 33.12 82 ASP A CA 1
ATOM 651 C C . ASP A 1 82 ? 4.980 -18.695 32.022 1.00 33.12 82 ASP A C 1
ATOM 653 O O . ASP A 1 82 ? 4.357 -18.110 31.133 1.00 33.12 82 ASP A O 1
ATOM 657 N N . GLN A 1 83 ? 5.396 -19.955 31.869 1.00 45.47 83 GLN A N 1
ATOM 658 C CA . GLN A 1 83 ? 4.883 -20.912 30.894 1.00 45.47 83 GLN A CA 1
ATOM 659 C C . GLN A 1 83 ? 3.354 -21.081 31.037 1.00 45.47 83 GLN A C 1
ATOM 661 O O . GLN A 1 83 ? 2.894 -21.993 31.714 1.00 45.47 83 GLN A O 1
ATOM 666 N N . SER A 1 84 ? 2.549 -20.221 30.398 1.00 42.00 84 SER A N 1
ATOM 667 C CA . SER A 1 84 ? 1.202 -20.550 29.875 1.00 42.00 84 SER A CA 1
ATOM 668 C C . SER A 1 84 ? 0.489 -19.351 29.220 1.00 42.00 84 SER A C 1
ATOM 670 O O . SER A 1 84 ? -0.439 -18.776 29.772 1.00 42.00 84 SER A O 1
ATOM 672 N N . SER A 1 85 ? 0.854 -18.972 27.991 1.00 42.03 85 SER A N 1
ATOM 673 C CA . SER A 1 85 ? -0.130 -18.469 27.004 1.00 42.03 85 SER A CA 1
ATOM 674 C C . SER A 1 85 ? 0.519 -18.220 25.643 1.00 42.03 85 SER A C 1
ATOM 676 O O . SER A 1 85 ? 1.113 -17.186 25.354 1.00 42.03 85 SER A O 1
ATOM 678 N N . SER A 1 86 ? 0.376 -19.215 24.776 1.00 42.66 86 SER A N 1
ATOM 679 C CA . SER A 1 86 ? 0.562 -19.142 23.329 1.00 42.66 86 SER A CA 1
ATOM 680 C C . SER A 1 86 ? 0.171 -17.785 22.726 1.00 42.66 86 SER A C 1
ATOM 682 O O . SER A 1 86 ? -0.963 -17.360 22.901 1.00 42.66 86 SER A O 1
ATOM 684 N N . SER A 1 87 ? 1.072 -17.135 21.988 1.00 52.06 87 SER A N 1
ATOM 685 C CA . SER A 1 87 ? 0.870 -16.679 20.593 1.00 52.06 87 SER A CA 1
ATOM 686 C C . SER A 1 87 ? -0.575 -16.440 20.078 1.00 52.06 87 SER A C 1
ATOM 688 O O . SER A 1 87 ? -0.926 -16.843 18.968 1.00 52.06 87 SER A O 1
ATOM 690 N N . HIS A 1 88 ? -1.444 -15.769 20.836 1.00 66.38 88 HIS A N 1
ATOM 691 C CA . HIS A 1 88 ? -2.841 -15.568 20.451 1.00 66.38 88 HIS A CA 1
ATOM 692 C C . HIS A 1 88 ? -2.947 -14.485 19.374 1.00 66.38 88 HIS A C 1
ATOM 694 O O . HIS A 1 88 ? -2.876 -13.296 19.657 1.00 66.38 88 HIS A O 1
ATOM 700 N N . ILE A 1 89 ? -3.137 -14.886 18.119 1.00 73.44 89 ILE A N 1
ATOM 701 C CA . ILE A 1 89 ? -3.422 -13.964 17.012 1.00 73.44 89 ILE A CA 1
ATOM 702 C C . ILE A 1 89 ? -4.779 -13.297 17.248 1.00 73.44 89 ILE A C 1
ATOM 704 O O . ILE A 1 89 ? -5.785 -13.974 17.475 1.00 73.44 89 ILE A O 1
ATOM 708 N N . VAL A 1 90 ? -4.833 -11.974 17.122 1.00 79.25 90 VAL A N 1
ATOM 709 C CA . VAL A 1 90 ? -6.077 -11.210 17.234 1.00 79.25 90 VAL A CA 1
ATOM 710 C C . VAL A 1 90 ? -6.810 -11.251 15.896 1.00 79.25 90 VAL A C 1
ATOM 712 O O . VAL A 1 90 ? -6.284 -10.814 14.871 1.00 79.25 90 VAL A O 1
ATOM 715 N N . LYS A 1 91 ? -8.040 -11.768 15.892 1.00 82.88 91 LYS A N 1
ATOM 716 C CA . LYS A 1 91 ? -8.897 -11.850 14.699 1.00 82.88 91 LYS A CA 1
ATOM 717 C C . LYS A 1 91 ? -9.972 -10.769 14.729 1.00 82.88 91 LYS A C 1
ATOM 719 O O . LYS A 1 91 ? -10.558 -10.496 15.776 1.00 82.88 91 LYS A O 1
ATOM 724 N N . CYS A 1 92 ? -10.254 -10.168 13.575 1.00 85.25 92 CYS A N 1
ATOM 725 C CA . CYS A 1 92 ? -11.402 -9.284 13.417 1.00 85.25 92 CYS A CA 1
ATOM 726 C C . CYS A 1 92 ? -12.696 -10.088 13.579 1.00 85.25 92 CYS A C 1
ATOM 728 O O . CYS A 1 92 ? -12.849 -11.155 12.994 1.00 85.25 92 CYS A O 1
ATOM 730 N N . ARG A 1 93 ? -13.673 -9.551 14.314 1.00 88.62 93 ARG A N 1
ATOM 731 C CA . ARG A 1 93 ? -14.977 -10.210 14.500 1.00 88.62 93 ARG A CA 1
ATOM 732 C C . ARG A 1 93 ? -15.823 -10.344 13.233 1.00 88.62 93 ARG A C 1
ATOM 734 O O . ARG A 1 93 ? -16.695 -11.200 13.175 1.00 88.62 93 ARG A O 1
ATOM 741 N N . LYS A 1 94 ? -15.633 -9.447 12.265 1.00 86.38 94 LYS A N 1
ATOM 742 C CA . LYS A 1 94 ? -16.528 -9.287 11.105 1.00 86.38 94 LYS A CA 1
ATOM 743 C C . LYS A 1 94 ? -15.884 -9.673 9.771 1.00 86.38 94 LYS A C 1
ATOM 745 O O . LYS A 1 94 ? -16.565 -9.693 8.753 1.00 86.38 94 LYS A O 1
ATOM 750 N N . CYS A 1 95 ? -14.582 -9.944 9.747 1.00 82.62 95 CYS A N 1
ATOM 751 C CA . CYS A 1 95 ? -13.875 -10.355 8.537 1.00 82.62 95 CYS A CA 1
ATOM 752 C C . CYS A 1 95 ? -12.700 -11.272 8.879 1.00 82.62 95 CYS A C 1
ATOM 754 O O . CYS A 1 95 ? -12.353 -11.453 10.040 1.00 82.62 95 CYS A O 1
ATOM 756 N N . SER A 1 96 ? -12.048 -11.825 7.861 1.00 81.25 96 SER A N 1
ATOM 757 C CA . SER A 1 96 ? -10.944 -12.777 8.037 1.00 81.25 96 SER A CA 1
ATOM 758 C C . SER A 1 96 ? -9.609 -12.143 8.468 1.00 81.25 96 SER A C 1
ATOM 760 O O . SER A 1 96 ? -8.618 -12.857 8.606 1.00 81.25 96 SER A O 1
ATOM 762 N N . LEU A 1 97 ? -9.553 -10.822 8.684 1.00 80.56 97 LEU A N 1
ATOM 763 C CA . LEU A 1 97 ? -8.313 -10.133 9.044 1.00 80.56 97 LEU A CA 1
ATOM 764 C C . LEU A 1 97 ? -7.789 -10.618 10.401 1.00 80.56 97 LEU A C 1
ATOM 766 O O . LEU A 1 97 ? -8.506 -10.591 11.400 1.00 80.56 97 LEU A O 1
ATOM 770 N N . SER A 1 98 ? -6.523 -11.021 10.423 1.00 79.62 98 SER A N 1
ATOM 771 C CA . SER A 1 98 ? -5.834 -11.572 11.592 1.00 79.62 98 SER A CA 1
ATOM 772 C C . SER A 1 98 ? -4.514 -10.829 11.796 1.00 79.62 98 SER A C 1
ATOM 774 O O . SER A 1 98 ? -3.819 -10.572 10.818 1.00 79.62 98 SER A O 1
ATOM 776 N N . ILE A 1 99 ? -4.175 -10.438 13.025 1.00 77.69 99 ILE A N 1
ATOM 777 C CA . ILE A 1 99 ? -3.026 -9.569 13.327 1.00 77.69 99 ILE A CA 1
ATOM 778 C C . ILE A 1 99 ? -2.324 -10.053 14.600 1.00 77.69 99 ILE A C 1
ATOM 780 O O . ILE A 1 99 ? -2.973 -10.524 15.534 1.00 77.69 99 ILE A O 1
ATOM 784 N N . HIS A 1 100 ? -0.996 -9.933 14.653 1.00 74.06 100 HIS A N 1
ATOM 785 C CA . HIS A 1 100 ? -0.243 -10.199 15.876 1.00 74.06 100 HIS A CA 1
ATOM 786 C C . HIS A 1 100 ? -0.596 -9.181 16.972 1.00 74.06 100 HIS A C 1
ATOM 788 O O . HIS A 1 100 ? -0.698 -7.990 16.671 1.00 74.0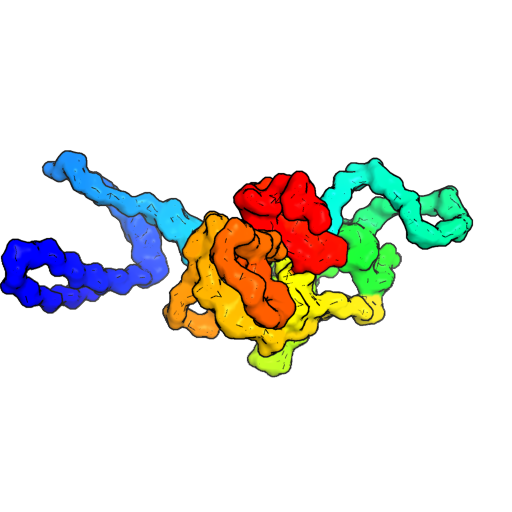6 100 HIS A O 1
ATOM 794 N N . PRO A 1 101 ? -0.728 -9.603 18.243 1.00 73.50 101 PRO A N 1
ATOM 795 C CA . PRO A 1 101 ? -0.973 -8.691 19.359 1.00 73.50 101 PRO A CA 1
ATOM 796 C C . PRO A 1 101 ? -0.006 -7.510 19.398 1.00 73.50 101 PRO A C 1
ATOM 798 O O . PRO A 1 101 ? -0.414 -6.399 19.704 1.00 73.50 101 PRO A O 1
ATOM 801 N N . GLN A 1 102 ? 1.268 -7.739 19.078 1.00 72.12 102 GLN A N 1
ATOM 802 C CA . GLN A 1 102 ? 2.332 -6.735 19.094 1.00 72.12 102 GLN A CA 1
ATOM 803 C C . GLN A 1 102 ? 2.126 -5.644 18.037 1.00 72.12 102 GLN A C 1
ATOM 805 O O . GLN A 1 102 ? 2.469 -4.494 18.277 1.00 72.12 102 GLN A O 1
ATOM 810 N N . CYS A 1 103 ? 1.507 -5.981 16.905 1.00 73.00 103 CYS A N 1
ATOM 811 C CA . CYS A 1 103 ? 1.177 -5.026 15.844 1.00 73.00 103 CYS A CA 1
ATOM 812 C C . CYS A 1 103 ? -0.126 -4.261 16.122 1.00 73.00 103 CYS A C 1
ATOM 814 O O . CYS A 1 103 ? -0.576 -3.477 15.287 1.00 73.00 103 CYS A O 1
ATOM 816 N N . LEU A 1 104 ? -0.766 -4.516 17.266 1.00 73.56 104 LEU A N 1
ATOM 817 C CA . LEU A 1 104 ? -1.974 -3.844 17.716 1.00 73.56 104 LEU A CA 1
ATOM 818 C C . LEU A 1 104 ? -1.702 -3.016 18.981 1.00 73.56 104 LEU A C 1
ATOM 820 O O . LEU A 1 104 ? -0.861 -3.382 19.806 1.00 73.56 104 LEU A O 1
ATOM 824 N N . PRO A 1 105 ? -2.454 -1.924 19.196 1.00 68.75 105 PRO A N 1
ATOM 825 C CA . PRO A 1 105 ? -2.414 -1.193 20.454 1.00 68.75 105 PRO A CA 1
ATOM 826 C C . PRO A 1 105 ? -2.805 -2.082 21.632 1.00 68.75 105 PRO A C 1
ATOM 828 O O . PRO A 1 105 ? -3.606 -3.010 21.492 1.00 68.75 105 PRO A O 1
ATOM 831 N N . SER A 1 106 ? -2.319 -1.743 22.824 1.00 68.19 106 SER A N 1
ATOM 832 C CA . SER A 1 106 ? -2.532 -2.533 24.041 1.00 68.19 106 SER A CA 1
ATOM 833 C C . SER A 1 106 ? -4.008 -2.815 24.359 1.00 68.19 106 SER A C 1
ATOM 835 O O . SER A 1 106 ? -4.323 -3.920 24.798 1.00 68.19 106 SER A O 1
ATOM 837 N N . TYR A 1 107 ? -4.934 -1.890 24.067 1.00 65.62 107 TYR A N 1
ATOM 838 C CA . TYR A 1 107 ? -6.375 -2.113 24.280 1.00 65.62 107 TYR A CA 1
ATOM 839 C C . TYR A 1 107 ? -6.955 -3.226 23.390 1.00 65.62 107 TYR A C 1
ATOM 841 O O . TYR A 1 107 ? -7.854 -3.960 23.801 1.00 65.62 107 TYR A O 1
ATOM 849 N N . ALA A 1 108 ? -6.424 -3.384 22.175 1.00 63.91 108 ALA A N 1
ATOM 850 C CA . ALA A 1 108 ? -6.896 -4.366 21.206 1.00 63.91 108 ALA A CA 1
ATOM 851 C C . ALA A 1 108 ? -6.417 -5.793 21.530 1.00 63.91 108 ALA A C 1
ATOM 853 O O . ALA A 1 108 ? -6.870 -6.744 20.898 1.00 63.91 108 ALA A O 1
ATOM 854 N N . LYS A 1 109 ? -5.543 -5.949 22.537 1.00 66.50 109 LYS A N 1
ATOM 855 C CA . LYS A 1 109 ? -5.046 -7.245 23.020 1.00 66.50 109 LYS A CA 1
ATOM 856 C C . LYS A 1 109 ? -6.009 -7.946 23.987 1.00 66.50 109 LYS A C 1
ATOM 858 O O . LYS A 1 109 ? -5.869 -9.145 24.189 1.00 66.50 109 LYS A O 1
ATOM 863 N N . ARG A 1 110 ? -6.956 -7.226 24.613 1.00 60.97 110 ARG A N 1
ATOM 864 C CA . ARG A 1 110 ? -7.736 -7.746 25.762 1.00 60.97 110 ARG A CA 1
ATOM 865 C C . ARG A 1 110 ? -9.250 -7.848 25.583 1.00 60.97 110 ARG A C 1
ATOM 867 O O . ARG A 1 110 ? -9.923 -8.296 26.500 1.00 60.97 110 ARG A O 1
ATOM 874 N N . THR A 1 111 ? -9.819 -7.493 24.438 1.00 60.72 111 THR A N 1
ATOM 875 C CA . THR A 1 111 ? -11.269 -7.613 24.200 1.00 60.72 111 THR A CA 1
ATOM 876 C C . THR A 1 111 ? -11.541 -7.751 22.707 1.00 60.72 111 THR A C 1
ATOM 878 O O . THR A 1 111 ? -10.673 -7.420 21.895 1.00 60.72 111 THR A O 1
ATOM 881 N N . PRO A 1 112 ? -12.708 -8.279 22.304 1.00 75.00 112 PRO A N 1
ATOM 882 C CA . PRO A 1 112 ? -12.866 -8.705 20.925 1.00 75.00 112 PRO A CA 1
ATOM 883 C C . PRO A 1 112 ? -12.718 -7.524 19.938 1.00 75.00 112 PRO A C 1
ATOM 885 O O . PRO A 1 112 ? -13.342 -6.472 20.072 1.00 75.00 112 PRO A O 1
ATOM 888 N N . TRP A 1 113 ? -11.839 -7.672 18.949 1.00 83.69 113 TRP A N 1
ATOM 889 C CA . TRP A 1 113 ? -11.372 -6.569 18.104 1.00 83.69 113 TRP A CA 1
ATOM 890 C C . TRP A 1 113 ? -12.109 -6.515 16.756 1.00 83.69 113 TRP A C 1
ATOM 892 O O . TRP A 1 113 ? -12.511 -7.535 16.196 1.00 83.69 113 TRP A O 1
ATOM 902 N N . THR A 1 114 ? -12.284 -5.307 16.219 1.00 87.31 114 THR A N 1
ATOM 903 C CA . THR A 1 114 ? -12.894 -5.065 14.902 1.00 87.31 114 THR A CA 1
ATOM 904 C C . THR A 1 114 ? -12.034 -4.066 14.137 1.00 87.31 114 THR A C 1
ATOM 906 O O . THR A 1 114 ? -11.762 -2.974 14.649 1.00 87.31 114 THR A O 1
ATOM 909 N N . CYS A 1 115 ? -11.629 -4.430 12.918 1.00 86.88 115 CYS A N 1
ATOM 910 C CA . CYS A 1 115 ? -10.792 -3.594 12.061 1.00 86.88 115 CYS A CA 1
ATOM 911 C C . CYS A 1 115 ? -11.518 -2.331 11.574 1.00 86.88 115 CYS A C 1
ATOM 913 O O . CYS A 1 115 ? -12.746 -2.248 11.634 1.00 86.88 115 CYS A O 1
ATOM 915 N N . TYR A 1 116 ? -10.762 -1.355 11.065 1.00 87.94 116 TYR A N 1
ATOM 916 C CA . TYR A 1 116 ? -11.317 -0.066 10.641 1.00 87.94 116 TYR A CA 1
ATOM 917 C C . TYR A 1 116 ? -12.353 -0.188 9.516 1.00 87.94 116 TYR A C 1
ATOM 919 O O . TYR A 1 116 ? -13.404 0.434 9.625 1.00 87.94 116 TYR A O 1
ATOM 927 N N . LEU A 1 117 ? -12.129 -1.055 8.520 1.00 87.94 117 LEU A N 1
ATOM 928 C CA . LEU A 1 117 ? -13.112 -1.347 7.465 1.00 87.94 117 LEU A CA 1
ATOM 929 C C . LEU A 1 117 ? -14.440 -1.863 8.043 1.00 87.94 117 LEU A C 1
ATOM 931 O O . LEU A 1 117 ? -15.518 -1.369 7.740 1.00 87.94 117 LEU A O 1
ATOM 935 N N . CYS A 1 118 ? -14.371 -2.850 8.934 1.00 88.50 118 CYS A N 1
ATOM 936 C CA . CYS A 1 118 ? -15.568 -3.433 9.533 1.00 88.50 118 CYS A CA 1
ATOM 937 C C . CYS A 1 118 ? -16.256 -2.515 10.558 1.00 88.50 118 CYS A C 1
ATOM 939 O O . CYS A 1 118 ? -17.416 -2.754 10.913 1.00 88.50 118 CYS A O 1
ATOM 941 N N . ARG A 1 119 ? -15.538 -1.512 11.078 1.00 90.19 119 ARG A N 1
ATOM 942 C CA . ARG A 1 119 ? -16.070 -0.490 11.985 1.00 90.19 119 ARG A CA 1
ATOM 943 C C . ARG A 1 119 ? -16.780 0.626 11.225 1.00 90.19 119 ARG A C 1
ATOM 945 O O . ARG A 1 119 ? -17.809 1.080 11.703 1.00 90.19 119 ARG A O 1
ATOM 952 N N . SER A 1 120 ? -16.254 1.047 10.075 1.00 87.94 120 SER A N 1
ATOM 953 C CA . SER A 1 120 ? -16.873 2.086 9.244 1.00 87.94 120 SER A CA 1
ATOM 954 C C . SER A 1 120 ? -18.147 1.609 8.545 1.00 87.94 120 SER A C 1
ATOM 956 O O . SER A 1 120 ? -19.005 2.426 8.238 1.00 87.94 120 SER A O 1
ATOM 958 N N . GLY A 1 121 ? -18.285 0.300 8.304 1.00 87.00 121 GLY A N 1
ATOM 959 C CA . GLY A 1 121 ? -19.480 -0.284 7.683 1.00 87.00 121 GLY A CA 1
ATOM 960 C C . GLY A 1 121 ? -19.548 -0.116 6.163 1.00 87.00 121 GLY A C 1
ATOM 961 O O . GLY A 1 121 ? -20.531 -0.535 5.558 1.00 87.00 121 GLY A O 1
ATOM 962 N N . VAL A 1 122 ? -18.511 0.452 5.541 1.00 85.19 122 VAL A N 1
ATOM 963 C CA . VAL A 1 122 ? -18.396 0.550 4.079 1.00 85.19 122 VAL A CA 1
ATOM 964 C C . VAL A 1 122 ? -17.821 -0.738 3.483 1.00 85.19 122 VAL A C 1
ATOM 966 O O . VAL A 1 122 ? -17.157 -1.518 4.168 1.00 85.19 122 VAL A O 1
ATOM 969 N N . SER A 1 123 ? -18.054 -0.960 2.189 1.00 81.12 123 SER A N 1
ATOM 970 C CA . SER A 1 123 ? -17.564 -2.139 1.461 1.00 81.12 123 SER A CA 1
ATOM 971 C C . SER A 1 123 ? -16.067 -2.082 1.144 1.00 81.12 123 SER A C 1
ATOM 973 O O . SER A 1 123 ? -15.427 -3.128 1.005 1.00 81.12 123 SER A O 1
ATOM 975 N N . GLN A 1 124 ? -15.501 -0.877 1.038 1.00 83.00 124 GLN A N 1
ATOM 976 C CA . GLN A 1 124 ? -14.118 -0.674 0.628 1.00 83.00 124 GLN A CA 1
ATOM 977 C C . GLN A 1 124 ? -13.512 0.576 1.269 1.00 83.00 124 GLN A C 1
ATOM 979 O O . GLN A 1 124 ? -14.146 1.626 1.325 1.00 83.00 124 GLN A O 1
ATOM 984 N N . ILE A 1 125 ? -12.261 0.466 1.715 1.00 84.38 125 ILE A N 1
ATOM 985 C CA . ILE A 1 125 ? -11.410 1.612 2.055 1.00 84.38 125 ILE A CA 1
ATOM 986 C C . ILE A 1 125 ? -10.116 1.490 1.256 1.00 84.38 125 ILE A C 1
ATOM 988 O O . ILE A 1 125 ? -9.441 0.461 1.325 1.00 84.38 125 ILE A O 1
ATOM 992 N N . THR A 1 126 ? -9.765 2.537 0.517 1.00 86.06 126 THR A N 1
ATOM 993 C CA . THR A 1 126 ? -8.532 2.604 -0.277 1.00 86.06 126 THR A CA 1
ATOM 994 C C . THR A 1 126 ? -7.372 3.129 0.558 1.00 86.06 126 THR A C 1
ATOM 996 O O . THR A 1 126 ? -7.544 4.016 1.393 1.00 86.06 126 THR A O 1
ATOM 999 N N . CYS A 1 127 ? -6.193 2.549 0.349 1.00 87.62 127 CYS A N 1
ATOM 1000 C CA . CYS A 1 127 ? -4.956 3.041 0.933 1.00 87.62 127 CYS A CA 1
ATOM 1001 C C . CYS A 1 127 ? -4.504 4.328 0.232 1.00 87.62 127 CYS A C 1
ATOM 1003 O O . CYS A 1 127 ? -4.513 4.405 -0.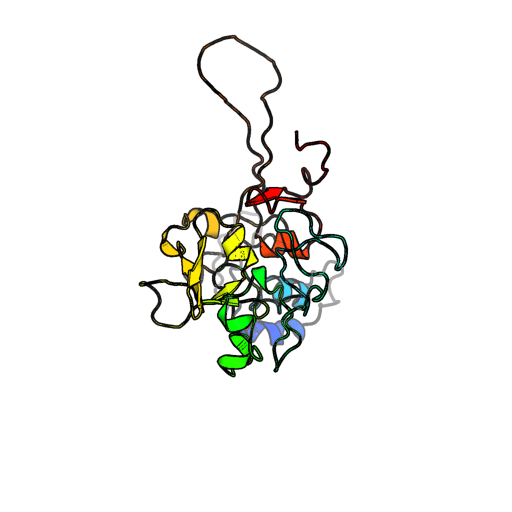989 1.00 87.62 127 CYS A O 1
ATOM 1005 N N . LEU A 1 128 ? -4.053 5.318 0.999 1.00 89.62 128 LEU A N 1
ATOM 1006 C CA . LEU A 1 128 ? -3.531 6.584 0.474 1.00 89.62 128 LEU A CA 1
ATOM 1007 C C . LEU A 1 128 ? -2.124 6.457 -0.146 1.00 89.62 128 LEU A C 1
ATOM 1009 O O . LEU A 1 128 ? -1.649 7.383 -0.790 1.00 89.62 128 LEU A O 1
ATOM 1013 N N . LEU A 1 129 ? -1.441 5.331 0.087 1.00 90.00 129 LEU A N 1
ATOM 1014 C CA . LEU A 1 129 ? -0.033 5.124 -0.274 1.00 90.00 129 LEU A CA 1
ATOM 1015 C C . LEU A 1 129 ? 0.163 4.044 -1.354 1.00 90.00 129 LEU A C 1
ATOM 1017 O O . LEU A 1 129 ? 1.290 3.819 -1.801 1.00 90.00 129 LEU A O 1
ATOM 1021 N N . CYS A 1 130 ? -0.896 3.334 -1.759 1.00 86.31 130 CYS A N 1
ATOM 1022 C CA . CYS A 1 130 ? -0.835 2.346 -2.833 1.00 86.31 130 CYS A CA 1
ATOM 1023 C C . CYS A 1 130 ? -2.188 2.134 -3.535 1.00 86.31 130 CYS A C 1
ATOM 1025 O O . CYS A 1 130 ? -3.242 2.499 -3.027 1.00 86.31 130 CYS A O 1
ATOM 1027 N N . ASN A 1 131 ? -2.159 1.415 -4.659 1.00 79.25 131 ASN A N 1
ATOM 1028 C CA . ASN A 1 131 ? -3.341 1.052 -5.449 1.00 79.25 131 ASN A CA 1
ATOM 1029 C C . ASN A 1 131 ? -4.130 -0.143 -4.885 1.00 79.25 131 ASN A C 1
ATOM 1031 O O . ASN A 1 131 ? -4.761 -0.861 -5.650 1.00 79.25 131 ASN A O 1
ATOM 1035 N N . TYR A 1 132 ? -4.084 -0.414 -3.580 1.00 80.00 132 TYR A N 1
ATOM 1036 C CA . TYR A 1 132 ? -4.842 -1.523 -2.994 1.00 80.00 132 TYR A CA 1
ATOM 1037 C C . TYR A 1 132 ? -5.868 -1.016 -1.983 1.00 80.00 132 TYR A C 1
ATOM 1039 O O . TYR A 1 132 ? -5.608 -0.083 -1.218 1.00 80.00 132 TYR A O 1
ATOM 1047 N N . SER A 1 133 ? -7.018 -1.683 -1.923 1.00 83.44 133 SER A N 1
ATOM 1048 C CA . SER A 1 133 ? -8.039 -1.422 -0.901 1.00 83.44 133 SER A CA 1
ATOM 1049 C C . SER A 1 133 ? -8.228 -2.590 0.050 1.00 83.44 133 SER A C 1
ATOM 1051 O O . SER A 1 133 ? -8.026 -3.742 -0.323 1.00 83.44 133 SER A O 1
ATOM 1053 N N . ASN A 1 134 ? -8.737 -2.292 1.247 1.00 84.56 134 ASN A N 1
ATOM 1054 C CA . ASN A 1 134 ? -9.004 -3.233 2.342 1.00 84.56 134 ASN A CA 1
ATOM 1055 C C . ASN A 1 134 ? -7.720 -3.823 2.943 1.00 84.56 134 ASN A C 1
ATOM 1057 O O . ASN A 1 134 ? -6.634 -3.345 2.665 1.00 84.56 134 ASN A O 1
ATOM 1061 N N . GLY A 1 135 ? -7.815 -4.819 3.827 1.00 83.69 135 GLY A N 1
ATOM 1062 C CA . GLY A 1 135 ? -6.655 -5.364 4.548 1.00 83.69 135 GLY A CA 1
ATOM 1063 C C . GLY A 1 135 ? -6.380 -4.645 5.875 1.00 83.69 135 GLY A C 1
ATOM 1064 O O . GLY A 1 135 ? -7.303 -4.119 6.505 1.00 83.69 135 GLY A O 1
ATOM 1065 N N . PHE A 1 136 ? -5.127 -4.666 6.344 1.00 86.62 136 PHE A N 1
ATOM 1066 C CA . PHE A 1 136 ? -4.750 -4.021 7.606 1.00 86.62 136 PHE A CA 1
ATOM 1067 C C . PHE A 1 136 ? -4.475 -2.527 7.407 1.00 86.62 136 PHE A C 1
ATOM 1069 O O . PHE A 1 136 ? -3.361 -2.120 7.082 1.00 86.62 136 PHE A O 1
ATOM 1076 N N . LEU A 1 137 ? -5.522 -1.731 7.602 1.00 88.81 137 LEU A N 1
ATOM 1077 C CA . LEU A 1 137 ? -5.515 -0.281 7.441 1.00 88.81 137 LEU A CA 1
ATOM 1078 C C . LEU A 1 137 ? -5.374 0.439 8.786 1.00 88.81 137 LEU A C 1
ATOM 1080 O O . LEU A 1 137 ? -5.962 0.017 9.784 1.00 88.81 137 LEU A O 1
ATOM 1084 N N . ILE A 1 138 ? -4.644 1.551 8.779 1.00 90.62 138 ILE A N 1
ATOM 1085 C CA . ILE A 1 138 ? -4.407 2.443 9.915 1.00 90.62 138 ILE A CA 1
ATOM 1086 C C . ILE A 1 138 ? -4.808 3.867 9.504 1.00 90.62 138 ILE A C 1
ATOM 1088 O O . ILE A 1 138 ? -4.472 4.275 8.391 1.00 90.62 138 ILE A O 1
ATOM 1092 N N . PRO A 1 139 ? -5.509 4.632 10.360 1.00 93.31 139 PRO A N 1
ATOM 1093 C CA . PRO A 1 139 ? -5.817 6.033 10.098 1.00 93.31 139 PRO A CA 1
ATOM 1094 C C . PRO A 1 139 ? -4.552 6.870 9.887 1.00 93.31 139 PRO A C 1
ATOM 1096 O O . PRO A 1 139 ? -3.614 6.784 10.680 1.00 93.31 139 PRO A O 1
ATOM 1099 N N . VAL A 1 140 ? -4.550 7.712 8.861 1.00 93.25 140 VAL A N 1
ATOM 1100 C CA . VAL A 1 140 ? -3.474 8.674 8.596 1.00 93.25 140 VAL A CA 1
ATOM 1101 C C . VAL A 1 140 ? -3.822 10.001 9.262 1.00 93.25 140 VAL A C 1
ATOM 1103 O O . VAL A 1 140 ? -4.955 10.473 9.176 1.00 93.25 140 VAL A O 1
ATOM 1106 N N . LYS A 1 141 ? -2.859 10.615 9.954 1.00 92.44 141 LYS A N 1
ATOM 1107 C CA . LYS A 1 141 ? -2.979 11.999 10.416 1.00 92.44 141 LYS A CA 1
ATOM 1108 C C . LYS A 1 141 ? -2.528 12.924 9.296 1.00 92.44 141 LYS A C 1
ATOM 1110 O O . LYS A 1 141 ? -1.337 13.012 9.021 1.00 92.44 141 LYS A O 1
ATOM 1115 N N . SER A 1 142 ? -3.469 13.632 8.692 1.00 85.75 142 SER A N 1
ATOM 1116 C CA . SER A 1 142 ? -3.180 14.690 7.728 1.00 85.75 142 SER A CA 1
ATOM 1117 C C . SER A 1 142 ? -4.046 15.906 8.064 1.00 85.75 142 SER A C 1
ATOM 1119 O O . SER A 1 142 ? -5.271 15.779 8.070 1.00 85.75 142 SER A O 1
ATOM 1121 N N . PRO A 1 143 ? -3.449 17.071 8.373 1.00 80.88 143 PRO A N 1
ATOM 1122 C CA . PRO A 1 143 ? -4.192 18.325 8.512 1.00 80.88 143 PRO A CA 1
ATOM 1123 C C . PRO A 1 143 ? -4.839 18.766 7.192 1.00 80.88 143 PRO A C 1
ATOM 1125 O O . PRO A 1 143 ? -5.861 19.446 7.201 1.00 80.88 143 PRO A O 1
ATOM 1128 N N . SER A 1 144 ? -4.238 18.370 6.068 1.00 77.44 144 SER A N 1
ATOM 1129 C CA . SER A 1 144 ? -4.636 18.748 4.712 1.00 77.44 144 SER A CA 1
ATOM 1130 C C . SER A 1 144 ? -5.868 17.986 4.210 1.00 77.44 144 SER A C 1
ATOM 1132 O O . SER A 1 144 ? -6.487 18.405 3.232 1.00 77.44 144 SER A O 1
ATOM 1134 N N . VAL A 1 145 ? -6.246 16.872 4.854 1.00 75.44 145 VAL A N 1
ATOM 1135 C CA . VAL A 1 145 ? -7.361 16.026 4.413 1.00 75.44 145 VAL A CA 1
ATOM 1136 C C . VAL A 1 145 ? -8.538 16.084 5.389 1.00 75.44 145 VAL A C 1
ATOM 1138 O O . VAL A 1 145 ? -8.447 15.678 6.543 1.00 75.44 145 VAL A O 1
ATOM 1141 N N . LEU A 1 146 ? -9.684 16.552 4.886 1.00 75.06 146 LEU A N 1
ATOM 1142 C CA . LEU A 1 146 ? -10.916 16.758 5.664 1.00 75.06 146 LEU A CA 1
ATOM 1143 C C . LEU A 1 146 ? -11.690 15.465 5.970 1.00 75.06 146 LEU A C 1
ATOM 1145 O O . LEU A 1 146 ? -12.560 15.450 6.841 1.00 75.06 146 LEU A O 1
ATOM 1149 N N . HIS A 1 147 ? -11.401 14.379 5.253 1.00 80.88 147 HIS A N 1
ATOM 1150 C CA . HIS A 1 147 ? -12.063 13.088 5.424 1.00 80.88 147 HIS A CA 1
ATOM 1151 C C . HIS A 1 147 ? -11.111 12.049 6.027 1.00 80.88 147 HIS A C 1
ATOM 1153 O O . HIS A 1 147 ? -9.909 12.112 5.781 1.00 80.88 147 HIS A O 1
ATOM 1159 N N . PRO A 1 148 ? -11.616 11.062 6.790 1.00 85.12 148 PRO A N 1
ATOM 1160 C CA . PRO A 1 148 ? -10.776 9.994 7.318 1.00 85.12 148 PRO A CA 1
ATOM 1161 C C . PRO A 1 148 ? -10.041 9.251 6.198 1.00 85.12 148 PRO A C 1
ATOM 1163 O O . PRO A 1 148 ? -10.662 8.584 5.369 1.00 85.12 148 PRO A O 1
ATOM 1166 N N . THR A 1 149 ? -8.715 9.341 6.196 1.00 91.00 149 THR A N 1
ATOM 1167 C CA . THR A 1 149 ? -7.843 8.606 5.280 1.00 91.00 149 THR A CA 1
ATOM 1168 C C . THR A 1 149 ? -7.107 7.495 6.000 1.00 91.00 149 THR A C 1
ATOM 1170 O O . THR A 1 149 ? -6.920 7.509 7.219 1.00 91.00 149 THR A O 1
ATOM 1173 N N . TYR A 1 150 ? -6.708 6.492 5.226 1.00 91.94 150 TYR A N 1
ATOM 1174 C CA . TYR A 1 150 ? -6.103 5.282 5.748 1.00 91.94 150 TYR A CA 1
ATOM 1175 C C . TYR A 1 150 ? -4.915 4.874 4.893 1.00 91.94 150 TYR A C 1
ATOM 1177 O O . TYR A 1 150 ? -4.916 5.059 3.680 1.00 91.94 150 TYR A O 1
ATOM 1185 N N . ALA A 1 151 ? -3.925 4.263 5.524 1.00 92.12 151 ALA A N 1
ATOM 1186 C CA . ALA A 1 151 ? -2.810 3.621 4.855 1.00 92.12 151 ALA A CA 1
ATOM 1187 C C . ALA A 1 151 ? -2.671 2.186 5.359 1.00 92.12 151 ALA A C 1
ATOM 1189 O O . ALA A 1 151 ? -3.028 1.877 6.498 1.00 92.12 151 ALA A O 1
ATOM 1190 N N . HIS A 1 152 ? -2.156 1.288 4.524 1.00 89.88 152 HIS A N 1
ATOM 1191 C CA . HIS A 1 152 ? -1.753 -0.027 5.011 1.00 89.88 152 HIS A CA 1
ATOM 1192 C C . HIS A 1 152 ? -0.586 0.090 5.980 1.00 89.88 152 HIS A C 1
ATOM 1194 O O . HIS A 1 152 ? 0.303 0.913 5.763 1.00 89.88 152 HIS A O 1
ATOM 1200 N N . PHE A 1 153 ? -0.545 -0.807 6.971 1.00 89.25 153 PHE A N 1
ATOM 1201 C CA . PHE A 1 153 ? 0.588 -0.920 7.894 1.00 89.25 153 PHE A CA 1
ATOM 1202 C C . PHE A 1 153 ? 1.920 -0.986 7.137 1.00 89.25 153 PHE A C 1
ATOM 1204 O O . PHE A 1 153 ? 2.791 -0.163 7.368 1.00 89.25 153 PHE A O 1
ATOM 1211 N N . HIS A 1 154 ? 2.083 -1.917 6.192 1.00 87.62 154 HIS A N 1
ATOM 1212 C CA . HIS A 1 154 ? 3.362 -2.097 5.495 1.00 87.62 154 HIS A CA 1
ATOM 1213 C C . HIS A 1 154 ? 3.715 -0.952 4.548 1.00 87.62 154 HIS A C 1
ATOM 1215 O O . HIS A 1 154 ? 4.894 -0.704 4.332 1.00 87.62 154 HIS A O 1
ATOM 1221 N N . CYS A 1 155 ? 2.727 -0.247 3.987 1.00 91.44 155 CYS A N 1
ATOM 1222 C CA . CYS A 1 155 ? 3.017 0.947 3.197 1.00 91.44 155 CYS A CA 1
ATOM 1223 C C . CYS A 1 155 ? 3.644 2.016 4.090 1.00 91.44 155 CYS A C 1
ATOM 1225 O O . CYS A 1 155 ? 4.732 2.485 3.788 1.00 91.44 155 CYS A O 1
ATOM 1227 N N . ALA A 1 156 ? 2.992 2.327 5.213 1.00 92.44 156 ALA A N 1
ATOM 1228 C CA . ALA A 1 156 ? 3.497 3.290 6.187 1.00 92.44 156 ALA A CA 1
ATOM 1229 C C . ALA A 1 156 ? 4.769 2.821 6.919 1.00 92.44 156 ALA A C 1
ATOM 1231 O O . ALA A 1 156 ? 5.436 3.613 7.566 1.00 92.44 156 ALA A O 1
ATOM 1232 N N . TYR A 1 157 ? 5.083 1.527 6.876 1.00 90.44 157 TYR A N 1
ATOM 1233 C CA . TYR A 1 157 ? 6.277 0.982 7.517 1.00 90.44 157 TYR A CA 1
ATOM 1234 C C . TYR A 1 157 ? 7.535 1.138 6.659 1.00 90.44 157 TYR A C 1
ATOM 1236 O O . TYR A 1 157 ? 8.608 1.377 7.189 1.00 90.44 157 TYR A O 1
ATOM 1244 N N . PHE A 1 158 ? 7.412 0.975 5.339 1.00 92.25 158 PHE A N 1
ATOM 1245 C CA . PHE A 1 158 ? 8.558 1.013 4.423 1.00 92.25 158 PHE A CA 1
ATOM 1246 C C . PHE A 1 158 ? 8.788 2.371 3.762 1.00 92.25 158 PHE A C 1
ATOM 1248 O O . PHE A 1 158 ? 9.798 2.549 3.086 1.00 92.25 158 PHE A O 1
ATOM 1255 N N . ILE A 1 159 ? 7.851 3.312 3.887 1.00 94.81 159 ILE A N 1
ATOM 1256 C CA . ILE A 1 159 ? 8.045 4.676 3.394 1.00 94.81 159 ILE A CA 1
ATOM 1257 C C . ILE A 1 159 ? 8.811 5.456 4.474 1.00 94.81 159 ILE A C 1
ATOM 1259 O O . ILE A 1 159 ? 8.260 5.641 5.560 1.00 94.81 159 ILE A O 1
ATOM 1263 N N . PRO A 1 160 ? 10.050 5.912 4.204 1.00 93.75 160 PRO A N 1
ATOM 1264 C CA . PRO A 1 160 ? 10.933 6.468 5.236 1.00 93.75 160 PRO A CA 1
ATOM 1265 C C . PRO A 1 160 ? 10.386 7.706 5.947 1.00 93.75 160 PRO A C 1
ATOM 1267 O O . PRO A 1 160 ? 10.704 7.951 7.105 1.00 93.75 160 PRO A O 1
ATOM 1270 N N . GLU A 1 161 ? 9.583 8.506 5.250 1.00 95.94 161 GLU A N 1
ATOM 1271 C CA . GLU A 1 161 ? 9.000 9.732 5.791 1.00 95.94 161 GLU A CA 1
ATOM 1272 C C . GLU A 1 161 ? 7.789 9.460 6.692 1.00 95.94 161 GLU A C 1
ATOM 1274 O O . GLU A 1 161 ? 7.359 10.343 7.427 1.00 95.94 161 GLU A O 1
ATOM 1279 N N . THR A 1 162 ? 7.233 8.245 6.668 1.00 94.50 162 THR A N 1
ATOM 1280 C CA . THR A 1 162 ? 6.071 7.883 7.483 1.00 94.50 162 THR A CA 1
ATOM 1281 C C . THR A 1 162 ? 6.460 7.109 8.733 1.00 94.50 162 THR A C 1
ATOM 1283 O O . THR A 1 162 ? 7.416 6.342 8.743 1.00 94.50 162 THR A O 1
ATOM 1286 N N . SER A 1 163 ? 5.669 7.260 9.795 1.00 91.31 163 SER A N 1
ATOM 1287 C CA . SER A 1 163 ? 5.857 6.514 11.040 1.00 91.31 163 SER A CA 1
ATOM 1288 C C . SER A 1 163 ? 4.532 6.006 11.603 1.00 91.31 163 SER A C 1
ATOM 1290 O O . SER A 1 163 ? 3.479 6.633 11.456 1.00 91.31 163 SER A O 1
ATOM 1292 N N . ILE A 1 164 ? 4.570 4.853 12.276 1.00 88.81 164 ILE A N 1
ATOM 1293 C CA . ILE A 1 164 ? 3.398 4.246 12.921 1.00 88.81 164 ILE A CA 1
ATOM 1294 C C . ILE A 1 164 ? 3.476 4.495 14.425 1.00 88.81 164 ILE A C 1
ATOM 1296 O O . ILE A 1 164 ? 4.328 3.941 15.116 1.00 88.81 164 ILE A O 1
ATOM 1300 N N . HIS A 1 165 ? 2.549 5.296 14.943 1.00 87.81 165 HIS A N 1
ATOM 1301 C CA . HIS A 1 165 ? 2.467 5.618 16.363 1.00 87.81 165 HIS A CA 1
ATOM 1302 C C . HIS A 1 165 ? 1.386 4.795 17.068 1.00 87.81 165 HIS A C 1
ATOM 1304 O O . HIS A 1 165 ? 0.245 4.682 16.606 1.00 87.81 165 HIS A O 1
ATOM 1310 N N . TYR A 1 166 ? 1.760 4.248 18.225 1.00 84.69 166 TYR A N 1
ATOM 1311 C CA . TYR A 1 166 ? 0.889 3.479 19.104 1.00 84.69 166 TYR A CA 1
ATOM 1312 C C . TYR A 1 166 ? 0.365 4.387 20.212 1.00 84.69 166 TYR A C 1
ATOM 1314 O O . TYR A 1 166 ? 1.093 4.748 21.133 1.00 84.69 166 TYR A O 1
ATOM 1322 N N . PHE A 1 167 ? -0.915 4.735 20.137 1.00 82.56 167 PHE A N 1
ATOM 1323 C CA . PHE A 1 167 ? -1.611 5.441 21.205 1.00 82.56 167 PHE A CA 1
ATOM 1324 C C . PHE A 1 167 ? -2.403 4.448 22.067 1.00 82.56 167 PHE A C 1
ATOM 1326 O O . PHE A 1 167 ? -2.742 3.355 21.597 1.00 82.56 167 PHE A O 1
ATOM 1333 N N . PRO A 1 168 ? -2.768 4.812 23.311 1.00 75.62 168 PRO A N 1
ATOM 1334 C CA . PRO A 1 168 ? -3.506 3.922 24.209 1.00 75.62 168 PRO A CA 1
ATOM 1335 C C . PRO A 1 168 ? -4.787 3.335 23.603 1.00 75.62 168 PRO A C 1
ATOM 1337 O O . PRO A 1 168 ? -5.121 2.194 23.907 1.00 75.62 168 PRO A O 1
ATOM 1340 N N . ASN A 1 169 ? -5.459 4.085 22.717 1.00 76.31 169 ASN A N 1
ATOM 1341 C CA . ASN A 1 169 ? -6.773 3.749 22.159 1.00 76.31 169 ASN A CA 1
ATOM 1342 C C . ASN A 1 169 ? -6.799 3.609 20.622 1.00 76.31 169 ASN A C 1
ATOM 1344 O O . ASN A 1 169 ? -7.837 3.261 20.053 1.00 76.31 169 ASN A O 1
ATOM 1348 N N . ASN A 1 170 ? -5.691 3.851 19.913 1.00 80.50 170 ASN A N 1
ATOM 1349 C CA . ASN A 1 170 ? -5.633 3.758 18.449 1.00 80.50 170 ASN A CA 1
ATOM 1350 C C . ASN A 1 170 ? -4.199 3.632 17.907 1.00 80.50 170 ASN A C 1
ATOM 1352 O O . ASN A 1 170 ? -3.227 3.911 18.598 1.00 80.50 170 ASN A O 1
ATOM 1356 N N . LEU A 1 171 ? -4.090 3.213 16.644 1.00 85.38 171 LEU A N 1
ATOM 1357 C CA . LEU A 1 171 ? -2.889 3.403 15.826 1.00 85.38 171 LEU A CA 1
ATOM 1358 C C . LEU A 1 171 ? -3.083 4.634 14.949 1.00 85.38 171 LEU A C 1
ATOM 1360 O O . LEU A 1 171 ? -4.216 4.929 14.550 1.00 85.38 171 LEU A O 1
ATOM 1364 N N . GLN A 1 172 ? -1.990 5.306 14.612 1.00 90.81 172 GLN A N 1
ATOM 1365 C CA . GLN A 1 172 ? -2.010 6.378 13.629 1.00 90.81 172 GLN A CA 1
ATOM 1366 C C . GLN A 1 172 ? -0.732 6.383 12.798 1.00 90.81 172 GLN A C 1
ATOM 1368 O O . GLN A 1 172 ? 0.353 6.165 13.333 1.00 90.81 172 GLN A O 1
ATOM 1373 N N . VAL A 1 173 ? -0.873 6.658 11.504 1.00 93.62 173 VAL A N 1
ATOM 1374 C CA . VAL A 1 173 ? 0.252 6.952 10.613 1.00 93.62 173 VAL A CA 1
ATOM 1375 C C . VAL A 1 173 ? 0.496 8.455 10.622 1.00 93.62 173 VAL A C 1
ATOM 1377 O O . VAL A 1 173 ? -0.440 9.226 10.398 1.00 93.62 173 VAL A O 1
ATOM 1380 N N . LEU A 1 174 ? 1.733 8.863 10.892 1.00 94.06 174 LEU A N 1
ATOM 1381 C CA . LEU A 1 174 ? 2.207 10.247 10.809 1.00 94.06 174 LEU A CA 1
ATOM 1382 C C . LEU A 1 174 ? 3.188 10.397 9.632 1.00 94.06 174 LEU A C 1
ATOM 1384 O O . LEU A 1 174 ? 3.584 9.398 9.034 1.00 94.06 174 LEU A O 1
ATOM 1388 N N . GLY A 1 175 ? 3.552 11.638 9.296 1.00 93.62 175 GLY A N 1
ATOM 1389 C CA . GLY A 1 175 ? 4.575 11.935 8.283 1.00 93.62 175 GLY A CA 1
ATOM 1390 C C . GLY A 1 175 ? 4.100 11.900 6.826 1.00 93.62 175 GLY A C 1
ATOM 1391 O O . GLY A 1 175 ? 4.897 11.997 5.903 1.00 93.62 175 GLY A O 1
ATOM 1392 N N . TYR A 1 176 ? 2.789 11.779 6.587 1.00 92.69 176 TYR A N 1
ATOM 1393 C CA . TYR A 1 176 ? 2.240 11.763 5.224 1.00 92.69 176 TYR A CA 1
ATOM 1394 C C . TYR A 1 176 ? 2.551 13.044 4.429 1.00 92.69 176 TYR A C 1
ATOM 1396 O O . TYR A 1 176 ? 2.878 12.965 3.249 1.00 92.69 176 TYR A O 1
ATOM 1404 N N . GLU A 1 177 ? 2.469 14.213 5.069 1.00 90.69 177 GLU A N 1
ATOM 1405 C CA . GLU A 1 177 ? 2.761 15.502 4.417 1.00 90.69 177 GLU A CA 1
ATOM 1406 C C . GLU A 1 177 ? 4.256 15.684 4.109 1.00 90.69 177 GLU A C 1
ATOM 1408 O O . GLU A 1 177 ? 4.611 16.504 3.265 1.00 90.69 177 GLU A O 1
ATOM 1413 N N . ASP A 1 178 ? 5.118 14.908 4.772 1.00 94.06 178 ASP A N 1
ATOM 1414 C CA . ASP A 1 178 ? 6.574 14.997 4.654 1.00 94.06 178 ASP A CA 1
ATOM 1415 C C . ASP A 1 178 ? 7.117 14.128 3.503 1.00 94.06 178 ASP A C 1
ATOM 1417 O O . ASP A 1 178 ? 8.293 14.225 3.152 1.00 94.06 178 ASP A O 1
ATOM 1421 N N . ILE A 1 179 ? 6.270 13.295 2.880 1.00 92.94 179 ILE A N 1
ATOM 1422 C CA . ILE A 1 179 ? 6.651 12.432 1.755 1.00 92.94 179 ILE A CA 1
ATOM 1423 C C . ILE A 1 179 ? 7.066 13.294 0.554 1.00 92.94 179 ILE A C 1
ATOM 1425 O O . ILE A 1 179 ? 6.267 14.066 0.016 1.00 92.94 179 ILE A O 1
ATOM 1429 N N . ASP A 1 180 ? 8.295 13.095 0.062 1.00 91.94 180 ASP A N 1
ATOM 1430 C CA . ASP A 1 180 ? 8.778 13.775 -1.143 1.00 91.94 180 ASP A CA 1
ATOM 1431 C C . ASP A 1 180 ? 7.840 13.503 -2.336 1.00 91.94 180 ASP A C 1
ATOM 1433 O O . ASP A 1 180 ? 7.585 12.359 -2.731 1.00 91.94 180 ASP A O 1
ATOM 1437 N N . LYS A 1 181 ? 7.362 14.587 -2.957 1.00 88.62 181 LYS A N 1
ATOM 1438 C CA . LYS A 1 181 ? 6.474 14.579 -4.128 1.00 88.62 181 LYS A CA 1
ATOM 1439 C C . LYS A 1 181 ? 7.030 13.757 -5.295 1.00 88.62 181 LYS A C 1
ATOM 1441 O O . LYS A 1 181 ? 6.257 13.223 -6.090 1.00 88.62 181 LYS A O 1
ATOM 1446 N N . ASN A 1 182 ? 8.350 13.623 -5.404 1.00 88.69 182 ASN A N 1
ATOM 1447 C CA . ASN A 1 182 ? 9.004 12.796 -6.412 1.00 88.69 182 ASN A CA 1
ATOM 1448 C C . ASN A 1 182 ? 8.655 11.312 -6.260 1.00 88.69 182 ASN A C 1
ATOM 1450 O O . ASN A 1 182 ? 8.494 10.625 -7.269 1.00 88.69 182 ASN A O 1
ATOM 1454 N N . ARG A 1 183 ? 8.432 10.812 -5.036 1.00 90.81 183 ARG A N 1
ATOM 1455 C CA . ARG A 1 183 ? 8.076 9.401 -4.798 1.00 90.81 183 ARG A CA 1
ATOM 1456 C C . ARG A 1 183 ? 6.750 8.993 -5.429 1.00 90.81 183 ARG A C 1
ATOM 1458 O O . ARG A 1 183 ? 6.564 7.812 -5.724 1.00 90.81 183 ARG A O 1
ATOM 1465 N N . PHE A 1 184 ? 5.859 9.953 -5.669 1.00 86.69 184 PHE A N 1
ATOM 1466 C CA . PHE A 1 184 ? 4.582 9.732 -6.349 1.00 86.69 184 PHE A CA 1
ATOM 1467 C C . PHE A 1 184 ? 4.700 9.708 -7.880 1.00 86.69 184 PHE A C 1
ATOM 1469 O O . PHE A 1 184 ? 3.768 9.301 -8.569 1.00 86.69 184 PHE A O 1
ATOM 1476 N N . ARG A 1 185 ? 5.834 10.164 -8.427 1.00 83.69 185 ARG A N 1
ATOM 1477 C CA . ARG A 1 185 ? 6.054 10.331 -9.874 1.00 83.69 185 ARG A CA 1
ATOM 1478 C C . ARG A 1 185 ? 6.890 9.215 -10.493 1.00 83.69 185 ARG A C 1
ATOM 1480 O O . ARG A 1 185 ? 6.905 9.064 -11.713 1.00 83.69 185 ARG A O 1
ATOM 1487 N N . LEU A 1 186 ? 7.599 8.447 -9.674 1.00 87.31 186 LEU A N 1
ATOM 1488 C CA . LEU A 1 186 ? 8.485 7.382 -10.134 1.00 87.31 186 LEU A CA 1
ATOM 1489 C C . LEU A 1 186 ? 7.689 6.128 -10.523 1.00 87.31 186 LEU A C 1
ATOM 1491 O O . LEU A 1 186 ? 6.628 5.838 -9.974 1.00 87.31 186 LEU A O 1
ATOM 1495 N N . LYS A 1 187 ? 8.209 5.378 -11.500 1.00 86.06 187 LYS A N 1
ATOM 1496 C CA . LYS A 1 187 ? 7.575 4.157 -12.016 1.00 86.06 187 LYS A CA 1
ATOM 1497 C C . LYS A 1 187 ? 7.919 2.959 -11.142 1.00 86.06 187 LYS A C 1
ATOM 1499 O O . LYS A 1 187 ? 9.092 2.671 -10.917 1.00 86.06 187 LYS A O 1
ATOM 1504 N N . CYS A 1 188 ? 6.903 2.210 -10.723 1.00 87.50 188 CYS A N 1
ATOM 1505 C CA . CYS A 1 188 ? 7.119 0.931 -10.058 1.00 87.50 188 CYS A CA 1
ATOM 1506 C C . CYS A 1 188 ? 7.563 -0.145 -11.061 1.00 87.50 188 CYS A C 1
ATOM 1508 O O . CYS A 1 188 ? 6.913 -0.352 -12.080 1.00 87.50 188 CYS A O 1
ATOM 1510 N N . CYS A 1 189 ? 8.616 -0.900 -10.748 1.00 88.56 189 CYS A N 1
ATOM 1511 C CA . CYS A 1 189 ? 9.135 -1.971 -11.606 1.00 88.56 189 CYS A CA 1
ATOM 1512 C C . CYS A 1 189 ? 8.219 -3.199 -11.758 1.00 88.56 189 CYS A C 1
ATOM 1514 O O . CYS A 1 189 ? 8.496 -4.045 -12.599 1.00 88.56 189 CYS A O 1
ATOM 1516 N N . PHE A 1 190 ? 7.154 -3.317 -10.956 1.00 84.06 190 PHE A N 1
ATOM 1517 C CA . PHE A 1 190 ? 6.232 -4.457 -11.002 1.00 84.06 190 PHE A CA 1
ATOM 1518 C C . PHE A 1 190 ? 4.973 -4.180 -11.812 1.00 84.06 190 PHE A C 1
ATOM 1520 O O . PHE A 1 190 ? 4.579 -5.001 -12.629 1.00 84.06 190 PHE A O 1
ATOM 1527 N N . CYS A 1 191 ? 4.312 -3.051 -11.554 1.00 79.12 191 CYS A N 1
ATOM 1528 C CA . CYS A 1 191 ? 3.086 -2.690 -12.264 1.00 79.12 191 CYS A CA 1
ATOM 1529 C C . CYS A 1 191 ? 3.333 -1.697 -13.400 1.00 79.12 191 CYS A C 1
ATOM 1531 O O . CYS A 1 191 ? 2.394 -1.365 -14.111 1.00 79.12 191 CYS A O 1
ATOM 1533 N N . HIS A 1 192 ? 4.557 -1.169 -13.528 1.00 71.62 192 HIS A N 1
ATOM 1534 C CA . HIS A 1 192 ? 4.940 -0.113 -14.475 1.00 71.62 192 HIS A CA 1
ATOM 1535 C C . HIS A 1 192 ? 4.086 1.163 -14.401 1.00 71.62 192 HIS A C 1
ATOM 1537 O O . HIS A 1 192 ? 4.286 2.096 -15.179 1.00 71.62 192 HIS A O 1
ATOM 1543 N N . TYR A 1 193 ? 3.201 1.239 -13.407 1.00 64.44 193 TYR A N 1
ATOM 1544 C CA . TYR A 1 193 ? 2.370 2.384 -13.116 1.00 64.44 193 TYR A CA 1
ATOM 1545 C C . TYR A 1 193 ? 3.234 3.472 -12.476 1.00 64.44 193 TYR A C 1
ATOM 1547 O O . TYR A 1 193 ? 3.832 3.272 -11.415 1.00 64.44 193 TYR A O 1
ATOM 1555 N N . CYS A 1 194 ? 3.296 4.620 -13.142 1.00 55.69 194 CYS A N 1
ATOM 1556 C CA . CYS A 1 194 ? 3.458 5.923 -12.512 1.00 55.69 194 CYS A CA 1
ATOM 1557 C C . CYS A 1 194 ? 2.136 6.647 -12.733 1.00 55.69 194 CYS A C 1
ATOM 1559 O O . CYS A 1 194 ? 1.606 6.611 -13.847 1.00 55.69 194 CYS A O 1
ATOM 1561 N N . GLN A 1 195 ? 1.584 7.295 -11.715 1.00 55.03 195 GLN A N 1
ATOM 1562 C CA . GLN A 1 195 ? 0.360 8.048 -11.925 1.00 55.03 195 GLN A CA 1
ATOM 1563 C C . GLN A 1 195 ? 0.625 9.169 -12.942 1.00 55.03 195 GLN A C 1
ATOM 1565 O O . GLN A 1 195 ? 1.460 10.049 -12.727 1.00 55.03 195 GLN A O 1
ATOM 1570 N N . SER A 1 196 ? -0.064 9.108 -14.083 1.00 39.56 196 SER A N 1
ATOM 1571 C CA . SER A 1 196 ? -0.129 10.203 -15.045 1.00 39.56 196 SER A CA 1
ATOM 1572 C C . SER A 1 196 ? -0.929 11.349 -14.431 1.00 39.56 196 SER A C 1
ATOM 1574 O O . SER A 1 196 ? -1.961 11.111 -13.809 1.00 39.56 196 SER A O 1
ATOM 1576 N N . TYR A 1 197 ? -0.461 12.572 -14.657 1.00 41.81 197 TYR A N 1
ATOM 1577 C CA . TYR A 1 197 ? -0.914 13.891 -14.184 1.00 41.81 197 TYR A CA 1
ATOM 1578 C C . TYR A 1 197 ? -2.424 14.230 -14.308 1.00 41.81 197 TYR A C 1
ATOM 1580 O O . TYR A 1 197 ? -2.812 15.371 -14.087 1.00 41.81 197 TYR A O 1
ATOM 1588 N N . PHE A 1 198 ? -3.280 13.287 -14.701 1.00 37.78 198 PHE A N 1
ATOM 1589 C CA . PHE A 1 198 ? -4.620 13.554 -15.217 1.00 37.78 198 PHE A CA 1
ATOM 1590 C C . PHE A 1 198 ? -5.707 13.813 -14.167 1.00 37.78 198 PHE A C 1
ATOM 1592 O O . PHE A 1 198 ? -6.736 14.349 -14.554 1.00 37.78 198 PHE A O 1
ATOM 1599 N N . ASP A 1 199 ? -5.496 13.514 -12.878 1.00 40.97 199 ASP A N 1
ATOM 1600 C CA . ASP A 1 199 ? -6.568 13.678 -11.872 1.00 40.97 199 ASP A CA 1
ATOM 1601 C C . ASP A 1 199 ? -6.132 14.227 -10.498 1.00 40.97 199 ASP A C 1
ATOM 1603 O O . ASP A 1 199 ? -6.901 14.196 -9.543 1.00 40.97 199 ASP A O 1
ATOM 1607 N N . ASN A 1 200 ? -4.908 14.762 -10.368 1.00 40.62 200 ASN A N 1
ATOM 1608 C CA . ASN A 1 200 ? -4.402 15.449 -9.158 1.00 40.62 200 ASN A CA 1
ATOM 1609 C C . ASN A 1 200 ? -4.521 14.704 -7.801 1.00 40.62 200 ASN A C 1
ATOM 1611 O O . ASN A 1 200 ? -4.167 15.271 -6.767 1.00 40.62 200 ASN A O 1
ATOM 1615 N N . SER A 1 201 ? -4.951 13.441 -7.763 1.00 51.16 201 SER A N 1
ATOM 1616 C CA . SER A 1 201 ? -5.074 12.651 -6.536 1.00 51.16 201 SER A CA 1
ATOM 1617 C C . SER A 1 201 ? -3.896 11.685 -6.394 1.00 51.16 201 SER A C 1
ATOM 1619 O O . SER A 1 201 ? -3.982 10.530 -6.806 1.00 51.16 201 SER A O 1
ATOM 1621 N N . TYR A 1 202 ? -2.778 12.152 -5.839 1.00 55.19 202 TYR A N 1
ATOM 1622 C CA . TYR A 1 202 ? -1.593 11.329 -5.571 1.00 55.19 202 TYR A CA 1
ATOM 1623 C C . TYR A 1 202 ? -1.932 10.181 -4.602 1.00 55.19 202 TYR A C 1
ATOM 1625 O O . TYR A 1 202 ? -2.251 10.445 -3.447 1.00 55.19 202 TYR A O 1
ATOM 1633 N N . THR A 1 203 ? -1.893 8.919 -5.044 1.00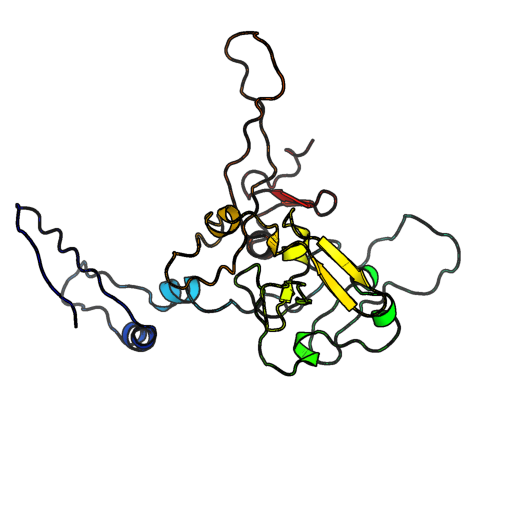 65.88 203 THR A N 1
ATOM 1634 C CA . THR A 1 203 ? -2.266 7.774 -4.169 1.00 65.88 203 THR A CA 1
ATOM 1635 C C . THR A 1 203 ? -1.225 6.665 -4.082 1.00 65.88 203 THR A C 1
ATOM 1637 O O . THR A 1 203 ? -1.368 5.758 -3.266 1.00 65.88 203 THR A O 1
ATOM 1640 N N . THR A 1 204 ? -0.160 6.708 -4.885 1.00 82.62 204 THR A N 1
ATOM 1641 C CA . THR A 1 204 ? 0.871 5.662 -4.887 1.00 82.62 204 THR A CA 1
ATOM 1642 C C . THR A 1 204 ? 2.243 6.220 -4.589 1.00 82.62 204 THR A C 1
ATOM 1644 O O . THR A 1 204 ? 2.714 7.098 -5.305 1.00 82.62 204 THR A O 1
ATOM 1647 N N . VAL A 1 205 ? 2.908 5.663 -3.581 1.00 91.12 205 VAL A N 1
ATOM 1648 C CA . VAL A 1 205 ? 4.253 6.078 -3.173 1.00 91.12 205 VAL A CA 1
ATOM 1649 C C . VAL A 1 205 ? 5.243 4.959 -3.453 1.00 91.12 205 VAL A C 1
ATOM 1651 O O . VAL A 1 205 ? 5.034 3.807 -3.059 1.00 91.12 205 VAL A O 1
ATOM 1654 N N . THR A 1 206 ? 6.330 5.297 -4.139 1.00 93.31 206 THR A N 1
ATOM 1655 C CA . THR A 1 206 ? 7.428 4.370 -4.423 1.00 93.31 206 THR A CA 1
ATOM 1656 C C . THR A 1 206 ? 8.587 4.519 -3.440 1.00 93.31 206 THR A C 1
ATOM 1658 O O . THR A 1 206 ? 8.873 5.596 -2.909 1.00 93.31 206 THR A O 1
ATOM 1661 N N . VAL A 1 207 ? 9.298 3.412 -3.241 1.00 95.31 207 VAL A N 1
ATOM 1662 C CA . VAL A 1 207 ? 10.585 3.356 -2.547 1.00 95.31 207 VAL A CA 1
ATOM 1663 C C . VAL A 1 207 ? 11.660 2.845 -3.502 1.00 95.31 207 VAL A C 1
ATOM 1665 O O . VAL A 1 207 ? 11.373 2.066 -4.416 1.00 95.31 207 VAL A O 1
ATOM 1668 N N . GLN A 1 208 ? 12.889 3.320 -3.318 1.00 95.75 208 GLN A N 1
ATOM 1669 C CA . GLN A 1 208 ? 14.050 2.896 -4.098 1.00 95.75 208 GLN A CA 1
ATOM 1670 C C . GLN A 1 208 ? 14.608 1.588 -3.534 1.00 95.75 208 GLN A C 1
ATOM 1672 O O . GLN A 1 208 ? 14.580 1.373 -2.324 1.00 95.75 208 GLN A O 1
ATOM 1677 N N . CYS A 1 209 ? 15.149 0.736 -4.402 1.00 95.50 209 CYS A N 1
ATOM 1678 C CA . CYS A 1 209 ? 15.938 -0.412 -3.983 1.00 95.50 209 CYS A CA 1
ATOM 1679 C C . CYS A 1 209 ? 17.108 0.030 -3.091 1.00 95.50 209 CYS A C 1
ATOM 1681 O O . CYS A 1 209 ? 17.857 0.939 -3.445 1.00 95.50 209 CYS A O 1
ATOM 1683 N N . ALA A 1 210 ? 17.289 -0.654 -1.964 1.00 94.94 210 ALA A N 1
ATOM 1684 C CA . ALA A 1 210 ? 18.322 -0.318 -0.988 1.00 94.94 210 ALA A CA 1
ATOM 1685 C C . ALA A 1 210 ? 19.755 -0.713 -1.395 1.00 94.94 210 ALA A C 1
ATOM 1687 O O . ALA A 1 210 ? 20.706 -0.295 -0.737 1.00 94.94 210 ALA A O 1
ATOM 1688 N N . HIS A 1 211 ? 19.933 -1.498 -2.464 1.00 93.25 211 HIS A N 1
ATOM 1689 C CA . HIS A 1 211 ? 21.253 -1.950 -2.904 1.00 93.25 211 HIS A CA 1
ATOM 1690 C C . HIS A 1 211 ? 22.144 -0.784 -3.360 1.00 93.25 211 HIS A C 1
ATOM 1692 O O . HIS A 1 211 ? 21.713 0.098 -4.116 1.00 93.25 211 HIS A O 1
ATOM 1698 N N . LYS A 1 212 ? 23.406 -0.833 -2.928 1.00 89.88 212 LYS A N 1
ATOM 1699 C CA . LYS A 1 212 ? 24.475 0.092 -3.300 1.00 89.88 212 LYS A CA 1
ATOM 1700 C C . LYS A 1 212 ? 25.702 -0.715 -3.720 1.00 89.88 212 LYS A C 1
ATOM 1702 O O . LYS A 1 212 ? 26.036 -1.686 -3.048 1.00 89.88 212 LYS A O 1
ATOM 1707 N N . SER A 1 213 ? 26.378 -0.293 -4.781 1.00 82.12 213 SER A N 1
ATOM 1708 C CA . SER A 1 213 ? 27.625 -0.898 -5.256 1.00 82.12 213 SER A CA 1
ATOM 1709 C C . SER A 1 213 ? 28.768 0.116 -5.226 1.00 82.12 213 SER A C 1
ATOM 1711 O O . SER A 1 213 ? 28.553 1.310 -5.450 1.00 82.12 213 SER A O 1
ATOM 1713 N N . ASN A 1 214 ? 29.995 -0.353 -4.995 1.00 74.31 214 ASN A N 1
ATOM 1714 C CA . ASN A 1 214 ? 31.184 0.477 -5.182 1.00 74.31 214 ASN A CA 1
ATOM 1715 C C . ASN A 1 214 ? 31.487 0.616 -6.686 1.00 74.31 214 ASN A C 1
ATOM 1717 O O . ASN A 1 214 ? 31.271 -0.346 -7.430 1.00 74.31 214 ASN A O 1
ATOM 1721 N N . PRO A 1 215 ? 31.975 1.777 -7.158 1.00 65.56 215 PRO A N 1
ATOM 1722 C CA . PRO A 1 215 ? 32.526 1.889 -8.503 1.00 65.56 215 PRO A CA 1
ATOM 1723 C C . PRO A 1 215 ? 33.683 0.894 -8.639 1.00 65.56 215 PRO A C 1
ATOM 1725 O O . PRO A 1 215 ? 34.526 0.806 -7.749 1.00 65.56 215 PRO A O 1
ATOM 1728 N N . THR A 1 216 ? 33.718 0.119 -9.721 1.00 56.19 216 THR A N 1
ATOM 1729 C CA . THR A 1 216 ? 34.865 -0.746 -10.024 1.00 56.19 216 THR A CA 1
ATOM 1730 C C . THR A 1 216 ? 36.125 0.108 -10.125 1.00 56.19 216 THR A C 1
ATOM 1732 O O . THR A 1 216 ? 36.113 1.090 -10.868 1.00 56.19 216 THR A O 1
ATOM 1735 N N . GLU A 1 217 ? 37.178 -0.274 -9.399 1.00 49.81 217 GLU A N 1
ATOM 1736 C CA . GLU A 1 217 ? 38.512 0.338 -9.416 1.00 49.81 217 GLU A CA 1
ATOM 1737 C C . GLU A 1 217 ? 39.006 0.526 -10.855 1.00 49.81 217 GLU A C 1
ATOM 1739 O O . GLU A 1 217 ? 39.490 -0.410 -11.482 1.00 49.81 217 GLU A O 1
ATOM 1744 N N . ASN A 1 218 ? 38.844 1.726 -11.406 1.00 46.12 218 ASN A N 1
ATOM 1745 C CA . ASN A 1 218 ? 39.577 2.193 -12.572 1.00 46.12 218 ASN A CA 1
ATOM 1746 C C . ASN A 1 218 ? 39.635 3.724 -12.523 1.00 46.12 218 ASN A C 1
ATOM 1748 O O . ASN A 1 218 ? 38.686 4.408 -12.905 1.00 46.12 218 ASN A O 1
ATOM 1752 N N . ASN A 1 219 ? 40.818 4.194 -12.120 1.00 43.53 219 ASN A N 1
ATOM 1753 C CA . ASN A 1 219 ? 41.412 5.518 -12.313 1.00 43.53 219 ASN A CA 1
ATOM 1754 C C . ASN A 1 219 ? 41.221 6.582 -11.215 1.00 43.53 219 ASN A C 1
ATOM 1756 O O . ASN A 1 219 ? 40.162 7.180 -11.065 1.00 43.53 219 ASN A O 1
ATOM 1760 N N . HIS A 1 220 ? 42.381 6.868 -10.612 1.00 48.56 220 HIS A N 1
ATOM 1761 C CA . HIS A 1 220 ? 42.835 8.062 -9.898 1.00 48.56 220 HIS A CA 1
ATOM 1762 C C . HIS A 1 220 ? 42.339 8.286 -8.464 1.00 48.56 220 HIS A C 1
ATOM 1764 O O . HIS A 1 220 ? 41.188 8.615 -8.202 1.00 48.56 220 HIS A O 1
ATOM 1770 N N . GLU A 1 221 ? 43.305 8.109 -7.557 1.00 49.56 221 GLU A N 1
ATOM 1771 C CA . GLU A 1 221 ? 43.336 8.609 -6.188 1.00 49.56 221 GLU A CA 1
ATOM 1772 C C . GLU A 1 221 ? 43.200 10.133 -6.218 1.00 49.56 221 GLU A C 1
ATOM 1774 O O . GLU A 1 221 ? 44.150 10.816 -6.578 1.00 49.56 221 GLU A O 1
ATOM 1779 N N . ASP A 1 222 ? 42.025 10.643 -5.865 1.00 43.50 222 ASP A N 1
ATOM 1780 C CA . ASP A 1 222 ? 41.850 11.978 -5.303 1.00 43.50 222 ASP A CA 1
ATOM 1781 C C . ASP A 1 222 ? 40.597 11.978 -4.407 1.00 43.50 222 ASP A C 1
ATOM 1783 O O . ASP A 1 222 ? 39.674 11.181 -4.571 1.00 43.50 222 ASP A O 1
ATOM 1787 N N . ASP A 1 223 ? 40.671 12.854 -3.417 1.00 47.75 223 ASP A N 1
ATOM 1788 C CA . ASP A 1 223 ? 39.927 13.016 -2.168 1.00 47.75 223 ASP A CA 1
ATOM 1789 C C . ASP A 1 223 ? 38.383 12.849 -2.168 1.00 47.75 223 ASP A C 1
ATOM 1791 O O . ASP A 1 223 ? 37.689 13.063 -3.159 1.00 47.75 223 ASP A O 1
ATOM 1795 N N . ASP A 1 224 ? 37.875 12.589 -0.958 1.00 41.31 224 ASP A N 1
ATOM 1796 C CA . ASP A 1 224 ? 36.489 12.638 -0.468 1.00 41.31 224 ASP A CA 1
ATOM 1797 C C . ASP A 1 224 ? 35.524 11.433 -0.638 1.00 41.31 224 ASP A C 1
ATOM 1799 O O . ASP A 1 224 ? 35.073 11.019 -1.701 1.00 41.31 224 ASP A O 1
ATOM 1803 N N . SER A 1 225 ? 35.121 10.925 0.531 1.00 49.53 225 SER A N 1
ATOM 1804 C CA . SER A 1 225 ? 33.978 10.065 0.875 1.00 49.53 225 SER A CA 1
ATOM 1805 C C . SER A 1 225 ? 32.987 9.602 -0.225 1.00 49.53 225 SER A C 1
ATOM 1807 O O . SER A 1 225 ? 32.165 10.350 -0.740 1.00 49.53 225 SER A O 1
ATOM 1809 N N . GLN A 1 226 ? 32.905 8.274 -0.389 1.00 57.31 226 GLN A N 1
ATOM 1810 C CA . GLN A 1 226 ? 31.661 7.520 -0.649 1.00 57.31 226 GLN A CA 1
ATOM 1811 C C . GLN A 1 226 ? 30.852 7.846 -1.924 1.00 57.31 226 GLN A C 1
ATOM 1813 O O . GLN A 1 226 ? 29.643 8.076 -1.851 1.00 57.31 226 GLN A O 1
ATOM 1818 N N . ASN A 1 227 ? 31.428 7.703 -3.119 1.00 61.56 227 ASN A N 1
ATOM 1819 C CA . ASN A 1 227 ? 30.619 7.685 -4.346 1.00 61.56 227 ASN A CA 1
ATOM 1820 C C . ASN A 1 227 ? 30.002 6.291 -4.616 1.00 61.56 227 ASN A C 1
ATOM 1822 O O . ASN A 1 227 ? 30.315 5.622 -5.598 1.00 61.56 227 ASN A O 1
ATOM 1826 N N . GLN A 1 228 ? 29.159 5.802 -3.698 1.00 73.38 228 GLN A N 1
ATOM 1827 C CA . GLN A 1 228 ? 28.435 4.535 -3.870 1.00 73.38 228 GLN A CA 1
ATOM 1828 C C . GLN A 1 228 ? 27.314 4.687 -4.909 1.00 73.38 228 GLN A C 1
ATOM 1830 O O . GLN A 1 228 ? 26.404 5.505 -4.744 1.00 73.38 228 GLN A O 1
ATOM 1835 N N . ILE A 1 229 ? 27.320 3.847 -5.945 1.00 84.12 229 ILE A N 1
ATOM 1836 C CA . ILE A 1 229 ? 26.282 3.832 -6.980 1.00 84.12 229 ILE A CA 1
ATOM 1837 C C . ILE A 1 229 ? 25.042 3.140 -6.410 1.00 84.12 229 ILE A C 1
ATOM 1839 O O . ILE A 1 229 ? 25.081 1.972 -6.022 1.00 84.12 229 ILE A O 1
ATOM 1843 N N . ARG A 1 230 ? 23.918 3.859 -6.349 1.00 89.75 230 ARG A N 1
ATOM 1844 C CA . ARG A 1 230 ? 22.642 3.309 -5.870 1.00 89.75 230 ARG A CA 1
ATOM 1845 C C . ARG A 1 230 ? 21.871 2.644 -7.002 1.00 89.75 230 ARG A C 1
ATOM 1847 O O . ARG A 1 230 ? 21.789 3.179 -8.106 1.00 89.75 230 ARG A O 1
ATOM 1854 N N . CYS A 1 231 ? 21.216 1.524 -6.705 1.00 92.69 231 CYS A N 1
ATOM 1855 C CA . CYS A 1 231 ? 20.289 0.900 -7.643 1.00 92.69 231 CYS A CA 1
ATOM 1856 C C . CYS A 1 231 ? 19.130 1.856 -7.978 1.00 92.69 231 CYS A C 1
ATOM 1858 O O . CYS A 1 231 ? 18.397 2.292 -7.094 1.00 92.69 231 CYS A O 1
ATOM 1860 N N . ASN A 1 232 ? 18.916 2.155 -9.261 1.00 92.88 232 ASN A N 1
ATOM 1861 C CA . ASN A 1 232 ? 17.878 3.090 -9.716 1.00 92.88 232 ASN A CA 1
ATOM 1862 C C . ASN A 1 232 ? 16.510 2.419 -9.975 1.00 92.88 232 ASN A C 1
ATOM 1864 O O . ASN A 1 232 ? 15.757 2.827 -10.858 1.00 92.88 232 ASN A O 1
ATOM 1868 N N . VAL A 1 233 ? 16.201 1.338 -9.251 1.00 94.00 233 VAL A N 1
ATOM 1869 C CA . VAL A 1 233 ? 14.929 0.610 -9.378 1.00 94.00 233 VAL A CA 1
ATOM 1870 C C . VAL A 1 233 ? 13.983 1.038 -8.263 1.00 94.00 233 VAL A C 1
ATOM 1872 O O . VAL A 1 233 ? 14.348 0.984 -7.090 1.00 94.00 233 VAL A O 1
ATOM 1875 N N . PHE A 1 234 ? 12.751 1.397 -8.623 1.00 94.38 234 PHE A N 1
ATOM 1876 C CA . PHE A 1 234 ? 11.716 1.842 -7.689 1.00 94.38 234 PHE A CA 1
ATOM 1877 C C . PHE A 1 234 ? 10.524 0.891 -7.681 1.00 94.38 234 PHE A C 1
ATOM 1879 O O . PHE A 1 234 ? 10.189 0.271 -8.692 1.00 94.38 234 PHE A O 1
ATOM 1886 N N . MET A 1 235 ? 9.851 0.777 -6.540 1.00 93.31 235 MET A N 1
ATOM 1887 C CA . MET A 1 235 ? 8.662 -0.059 -6.397 1.00 93.31 235 MET A CA 1
ATOM 1888 C C . MET A 1 235 ? 7.722 0.450 -5.314 1.00 93.31 235 MET A C 1
ATOM 1890 O O . MET A 1 235 ? 8.158 1.043 -4.334 1.00 93.31 235 MET A O 1
ATOM 1894 N N . HIS A 1 236 ? 6.425 0.185 -5.458 1.00 91.50 236 HIS A N 1
ATOM 1895 C CA . HIS A 1 236 ? 5.499 0.347 -4.340 1.00 91.50 236 HIS A CA 1
ATOM 1896 C C . HIS A 1 236 ? 5.779 -0.741 -3.292 1.00 91.50 236 HIS A C 1
ATOM 1898 O O . HIS A 1 236 ? 5.883 -1.911 -3.685 1.00 91.50 236 HIS A O 1
ATOM 1904 N N . PRO A 1 237 ? 5.791 -0.427 -1.982 1.00 91.06 237 PRO A N 1
ATOM 1905 C CA . PRO A 1 237 ? 5.945 -1.441 -0.937 1.00 91.06 237 PRO A CA 1
ATOM 1906 C C . PRO A 1 237 ? 4.944 -2.597 -1.071 1.00 91.06 237 PRO A C 1
ATOM 1908 O O . PRO A 1 237 ? 5.310 -3.767 -1.001 1.00 91.06 237 PRO A O 1
ATOM 1911 N N . SER A 1 238 ? 3.679 -2.280 -1.372 1.00 87.06 238 SER A N 1
ATOM 1912 C CA . SER A 1 238 ? 2.641 -3.295 -1.605 1.00 87.06 238 SER A CA 1
ATOM 1913 C C . SER A 1 238 ? 2.951 -4.210 -2.797 1.00 87.06 238 SER A C 1
ATOM 1915 O O . SER A 1 238 ? 2.758 -5.418 -2.711 1.00 87.06 238 SER A O 1
ATOM 1917 N N . CYS A 1 239 ? 3.452 -3.659 -3.908 1.00 86.19 239 CYS A N 1
ATOM 1918 C CA . CYS A 1 239 ? 3.818 -4.458 -5.079 1.00 86.19 239 CYS A CA 1
ATOM 1919 C C . CYS A 1 239 ? 5.015 -5.370 -4.789 1.00 86.19 239 CYS A C 1
ATOM 1921 O O . CYS A 1 239 ? 5.000 -6.521 -5.213 1.00 86.19 239 CYS A O 1
ATOM 1923 N N . ALA A 1 240 ? 6.014 -4.882 -4.047 1.00 87.94 240 ALA A N 1
ATOM 1924 C CA . ALA A 1 240 ? 7.153 -5.688 -3.608 1.00 87.94 240 ALA A CA 1
ATOM 1925 C C . ALA A 1 240 ? 6.711 -6.876 -2.734 1.00 87.94 240 ALA A C 1
ATOM 1927 O O . ALA A 1 240 ? 7.164 -8.000 -2.941 1.00 87.94 240 ALA A O 1
ATOM 1928 N N . ILE A 1 241 ? 5.763 -6.649 -1.819 1.00 84.31 241 ILE A N 1
ATOM 1929 C CA . ILE A 1 241 ? 5.204 -7.695 -0.952 1.00 84.31 241 ILE A CA 1
ATOM 1930 C C . ILE A 1 241 ? 4.411 -8.736 -1.749 1.00 84.31 241 ILE A C 1
ATOM 1932 O O . ILE A 1 241 ? 4.632 -9.935 -1.579 1.00 84.31 241 ILE A O 1
ATOM 1936 N N . PHE A 1 242 ? 3.486 -8.317 -2.618 1.00 81.44 242 PHE A N 1
ATOM 1937 C CA . PHE A 1 242 ? 2.612 -9.273 -3.312 1.00 81.44 242 PHE A CA 1
ATOM 1938 C C . PHE A 1 242 ? 3.270 -9.968 -4.493 1.00 81.44 242 PHE A C 1
ATOM 1940 O O . PHE A 1 242 ? 2.876 -11.088 -4.812 1.00 81.44 242 PHE A O 1
ATOM 1947 N N . SER A 1 243 ? 4.278 -9.352 -5.117 1.00 81.50 243 SER A N 1
ATOM 1948 C CA . SER A 1 243 ? 5.033 -10.015 -6.181 1.00 81.50 243 SER A CA 1
ATOM 1949 C C . SER A 1 243 ? 5.819 -11.214 -5.655 1.00 81.50 243 SER A C 1
ATOM 1951 O O . SER A 1 243 ? 6.060 -12.145 -6.418 1.00 81.50 243 SER A O 1
ATOM 1953 N N . LYS A 1 244 ? 6.211 -11.192 -4.367 1.00 81.44 244 LYS A N 1
ATOM 1954 C CA . LYS A 1 244 ? 7.100 -12.176 -3.725 1.00 81.44 244 LYS A CA 1
ATOM 1955 C C . LYS A 1 244 ? 8.446 -12.343 -4.445 1.00 81.44 244 LYS A C 1
ATOM 1957 O O . LYS A 1 244 ? 9.085 -13.382 -4.327 1.00 81.44 244 LYS A O 1
ATOM 1962 N N . LYS A 1 245 ? 8.853 -11.330 -5.213 1.00 84.50 245 LYS A N 1
ATOM 1963 C CA . LYS A 1 245 ? 10.119 -11.293 -5.962 1.00 84.50 245 LYS A CA 1
ATOM 1964 C C . LYS A 1 245 ? 11.145 -10.347 -5.340 1.00 84.50 245 LYS A C 1
ATOM 1966 O O . LYS A 1 245 ? 12.263 -10.285 -5.822 1.00 84.50 245 LYS A O 1
ATOM 1971 N N . SER A 1 246 ? 10.758 -9.579 -4.327 1.00 88.69 246 SER A N 1
ATOM 1972 C CA . SER A 1 246 ? 11.632 -8.658 -3.600 1.00 88.69 246 SER A CA 1
ATOM 1973 C C . SER A 1 246 ? 12.085 -9.265 -2.280 1.00 88.69 246 SER A C 1
ATOM 1975 O O . SER A 1 246 ? 11.313 -9.987 -1.646 1.00 88.69 246 SER A O 1
ATOM 1977 N N . LEU A 1 247 ? 13.287 -8.901 -1.828 1.00 89.38 247 LEU A N 1
ATOM 1978 C CA . LEU A 1 247 ? 13.670 -9.085 -0.430 1.00 89.38 247 LEU A CA 1
ATOM 1979 C C . LEU A 1 247 ? 13.173 -7.888 0.388 1.00 89.38 247 LEU A C 1
ATOM 1981 O O . LEU A 1 247 ? 13.305 -6.735 -0.028 1.00 89.38 247 LEU A O 1
ATOM 1985 N N . LEU A 1 248 ? 12.581 -8.181 1.541 1.00 86.81 248 LEU A N 1
ATOM 1986 C CA . LEU A 1 248 ? 12.031 -7.203 2.472 1.00 86.81 248 LEU A CA 1
ATOM 1987 C C . LEU A 1 248 ? 12.794 -7.318 3.789 1.00 86.81 248 LEU A C 1
ATOM 1989 O O . LEU A 1 248 ? 12.608 -8.288 4.525 1.00 86.81 248 LEU A O 1
ATOM 1993 N N . ASP A 1 249 ? 13.635 -6.335 4.075 1.00 86.81 249 ASP A N 1
ATOM 1994 C CA . ASP A 1 249 ? 14.323 -6.214 5.352 1.00 86.81 249 ASP A CA 1
ATOM 1995 C C . ASP A 1 249 ? 13.457 -5.369 6.289 1.00 86.81 249 ASP A C 1
ATOM 1997 O O . ASP A 1 249 ? 13.420 -4.139 6.228 1.00 86.81 249 ASP A O 1
ATOM 2001 N N . TRP A 1 250 ? 12.703 -6.062 7.135 1.00 81.94 250 TRP A N 1
ATOM 2002 C CA . TRP A 1 250 ? 11.825 -5.432 8.113 1.00 81.94 250 TRP A CA 1
ATOM 2003 C C . TRP A 1 250 ? 12.588 -4.817 9.281 1.00 81.94 250 TRP A C 1
ATOM 2005 O O . TRP A 1 250 ? 12.054 -3.922 9.916 1.00 81.94 250 TRP A O 1
ATOM 2015 N N . GLU A 1 251 ? 13.803 -5.272 9.576 1.00 80.62 251 GLU A N 1
ATOM 2016 C CA . GLU A 1 251 ? 14.585 -4.750 10.697 1.00 80.62 251 GLU A CA 1
ATOM 2017 C C . GLU A 1 251 ? 15.097 -3.345 10.379 1.00 80.62 251 GLU A C 1
ATOM 2019 O O . GLU A 1 251 ? 14.926 -2.425 11.178 1.00 80.62 251 GLU A O 1
ATOM 2024 N N . ASN A 1 252 ? 15.612 -3.162 9.162 1.00 84.69 252 ASN A N 1
ATOM 2025 C CA . ASN A 1 252 ? 16.150 -1.883 8.698 1.00 84.69 252 ASN A CA 1
ATOM 2026 C C . ASN A 1 252 ? 15.163 -1.065 7.849 1.00 84.69 252 ASN A C 1
ATOM 2028 O O . ASN A 1 252 ? 15.510 0.018 7.381 1.00 84.69 252 ASN A O 1
ATOM 2032 N N . GLN A 1 253 ? 13.938 -1.562 7.643 1.00 89.19 253 GLN A N 1
ATOM 2033 C CA . GLN A 1 253 ? 12.905 -0.934 6.803 1.00 89.19 253 GLN A CA 1
ATOM 2034 C C . GLN A 1 253 ? 13.347 -0.743 5.341 1.00 89.19 253 GLN A C 1
ATOM 2036 O O . GLN A 1 253 ? 13.031 0.258 4.696 1.00 89.19 253 GLN A O 1
ATOM 2041 N N . LEU A 1 254 ? 14.066 -1.724 4.792 1.00 92.19 254 LEU A N 1
ATOM 2042 C CA . LEU A 1 254 ? 14.612 -1.678 3.438 1.00 92.19 254 LEU A CA 1
ATOM 2043 C C . LEU A 1 254 ? 13.892 -2.652 2.503 1.00 92.19 254 LEU A C 1
ATOM 2045 O O . LEU A 1 254 ? 13.462 -3.740 2.887 1.00 92.19 254 LEU A O 1
ATOM 2049 N N . ILE A 1 255 ? 13.786 -2.263 1.231 1.00 92.25 255 ILE A N 1
ATOM 2050 C CA . ILE A 1 255 ? 13.256 -3.112 0.162 1.00 92.25 255 ILE A CA 1
ATOM 2051 C C . ILE A 1 255 ? 14.315 -3.263 -0.924 1.00 92.25 255 ILE A C 1
ATOM 2053 O O . ILE A 1 255 ? 14.886 -2.279 -1.402 1.00 92.25 255 ILE A O 1
ATOM 2057 N N . TYR A 1 256 ? 14.533 -4.497 -1.370 1.00 94.25 256 TYR A N 1
ATOM 2058 C CA . TYR A 1 256 ? 15.419 -4.807 -2.483 1.00 94.25 256 TYR A CA 1
ATOM 2059 C C . TYR A 1 256 ? 14.624 -5.263 -3.708 1.00 94.25 256 TYR A C 1
ATOM 2061 O O . TYR A 1 256 ? 13.602 -5.949 -3.612 1.00 94.25 256 TYR A O 1
ATOM 2069 N N . CYS A 1 257 ? 15.071 -4.840 -4.891 1.00 94.31 257 CYS A N 1
ATOM 2070 C CA . CYS A 1 257 ? 14.446 -5.227 -6.150 1.00 94.31 257 CYS A CA 1
ATOM 2071 C C . CYS A 1 257 ? 14.737 -6.700 -6.487 1.00 94.31 257 CYS A C 1
ATOM 2073 O O . CYS A 1 257 ? 15.637 -7.288 -5.890 1.00 94.31 257 CYS A O 1
ATOM 2075 N N . PRO A 1 258 ? 14.042 -7.292 -7.475 1.00 91.50 258 PRO A N 1
ATOM 2076 C CA . PRO A 1 258 ? 14.269 -8.688 -7.857 1.00 91.50 258 PRO A CA 1
ATOM 2077 C C . PRO A 1 258 ? 15.702 -9.027 -8.281 1.00 91.50 258 PRO A C 1
ATOM 2079 O O . PRO A 1 258 ? 16.133 -10.162 -8.137 1.00 91.50 258 PRO A O 1
ATOM 2082 N N . SER A 1 259 ? 16.456 -8.054 -8.794 1.00 91.69 259 SER A N 1
ATOM 2083 C CA . SER A 1 259 ? 17.865 -8.255 -9.160 1.00 91.69 259 SER A CA 1
ATOM 2084 C C . SER A 1 259 ? 18.804 -8.278 -7.952 1.00 91.69 259 SER A C 1
ATOM 2086 O O . SER A 1 259 ? 19.924 -8.752 -8.068 1.00 91.69 259 SER A O 1
ATOM 2088 N N . HIS A 1 260 ? 18.352 -7.777 -6.802 1.00 91.62 260 HIS A N 1
ATOM 2089 C CA . HIS A 1 260 ? 19.120 -7.703 -5.560 1.00 91.62 260 HIS A CA 1
ATOM 2090 C C . HIS A 1 260 ? 18.374 -8.392 -4.414 1.00 91.62 260 HIS A C 1
ATOM 2092 O O . HIS A 1 260 ? 18.502 -7.974 -3.274 1.00 91.62 260 HIS A O 1
ATOM 2098 N N . SER A 1 261 ? 17.531 -9.385 -4.707 1.00 85.69 261 SER A N 1
ATOM 2099 C CA . SER A 1 261 ? 16.762 -10.107 -3.688 1.00 85.69 261 SER A CA 1
ATOM 2100 C C . SER A 1 261 ? 17.489 -11.335 -3.137 1.00 85.69 261 SER A C 1
ATOM 2102 O O . SER A 1 261 ? 16.952 -12.001 -2.255 1.00 85.69 261 SER A O 1
ATOM 2104 N N . ASP A 1 262 ? 18.647 -11.685 -3.702 1.00 78.62 262 ASP A N 1
ATOM 2105 C CA . ASP A 1 262 ? 19.462 -12.800 -3.225 1.00 78.62 262 ASP A CA 1
ATOM 2106 C C . ASP A 1 262 ? 20.233 -12.371 -1.960 1.00 78.62 262 ASP A C 1
ATOM 2108 O O . ASP A 1 262 ? 21.017 -11.417 -2.025 1.00 78.62 262 ASP A O 1
ATOM 2112 N N . PRO A 1 263 ? 20.039 -13.068 -0.821 1.00 64.00 263 PRO A N 1
ATOM 2113 C CA . PRO A 1 263 ? 20.695 -12.768 0.449 1.00 64.00 263 PRO A CA 1
ATOM 2114 C C . PRO A 1 263 ? 22.219 -12.646 0.390 1.00 64.00 263 PRO A C 1
ATOM 2116 O O . PRO A 1 263 ? 22.801 -11.977 1.237 1.00 64.00 263 PRO A O 1
ATOM 2119 N N . GLN A 1 264 ? 22.873 -13.266 -0.597 1.00 60.56 264 GLN A N 1
ATOM 2120 C CA . GLN A 1 264 ? 24.333 -13.238 -0.737 1.00 60.56 264 GLN A CA 1
ATOM 2121 C C . GLN A 1 264 ? 24.905 -11.840 -1.029 1.00 60.56 264 GLN A C 1
ATOM 2123 O O . GLN A 1 264 ? 26.102 -11.628 -0.858 1.00 60.56 264 GLN A O 1
ATOM 2128 N N . PHE A 1 265 ? 24.074 -10.878 -1.441 1.00 53.88 265 PHE A N 1
ATOM 2129 C CA . PHE A 1 265 ? 24.487 -9.499 -1.733 1.00 53.88 265 PHE A CA 1
ATOM 2130 C C . PHE A 1 265 ? 24.218 -8.517 -0.579 1.00 53.88 265 PHE A C 1
ATOM 2132 O O . PHE A 1 265 ? 24.210 -7.299 -0.791 1.00 53.88 265 PHE A O 1
ATOM 2139 N N . HIS A 1 266 ? 23.952 -9.025 0.626 1.00 53.03 266 HIS A N 1
ATOM 2140 C CA . HIS A 1 266 ? 23.622 -8.234 1.812 1.00 53.03 266 HIS A CA 1
ATOM 2141 C C . HIS A 1 266 ? 24.609 -8.560 2.939 1.00 53.03 266 HIS A C 1
ATOM 2143 O O . HIS A 1 266 ? 24.303 -9.345 3.834 1.00 53.03 266 HIS A O 1
ATOM 2149 N N . CYS A 1 267 ? 25.811 -7.987 2.838 1.00 37.06 267 CYS A N 1
ATOM 2150 C CA . CYS A 1 267 ? 26.851 -8.025 3.868 1.00 37.06 267 CYS A CA 1
ATOM 2151 C C . CYS A 1 267 ? 26.924 -6.678 4.587 1.00 37.06 267 CYS A C 1
ATOM 2153 O O . CYS A 1 267 ? 26.893 -5.644 3.877 1.00 37.06 267 CYS A O 1
#

Sequence (267 aa):
MGYHAGFNLGFNCAESINFALHRWIDIGRQAKVCKCIKDSVYINVDEWYDGHSIATLYPNKFSCAACFRPLPFPLNVLDNDDQSSSSHIVKCRKCSLSIHPQCLPSYAKRTPWTCYLCRSGVSQITCLLCNYSNGFLIPVKSPSVLHPTYAHFHCAYFIPETSIHYFPNNLQVLGYEDIDKNRFRLKCCFCHYCQSYFDNSYTTVTVQCAHKSNPTENNHEDDDSQNQIRCNVFMHPSCAIFSKKSLLDWENQLIYCPSHSDPQFHC

Organism: Zancudomyces culisetae (NCBI:txid1213189)

Radius of gyration: 23.91 Å; chains: 1; bounding box: 63×40×82 Å

InterPro domains:
  IPR003347 JmjC domain [PS51184] (1-36)

Secondary structure (DSSP, 8-state):
--------SSS----------TTHHHHHHH----TTSTT-----HHHHHHTTSS-EE-S-S-S-TT--S-S-S---SS----------PEEBSSSS-EE-GGGS-GGGGSS-B--HHHHH--S--BBSSSSEESSSEEEB--TT-SS--EEEHHHHHHSTT-EEEE-SS-EEEE-GGGS-GGGGTSPPTTT-----TTS-------EE---EEPPPS-S-----S--PEEP--EE-HHHHHHHS-SEEETTTTEEE-GGG-SGGG--

Foldseek 3Di:
DWDDDDDDDPDPPRDTDDDDDPVCLVVLVVDDFDPPDPPTDHDPSCVVVVLPDAAAEQPDLDEDLLDPDPPDDDDDDDDDDDDDDDDDWQAAPPGSATYGCVLAAPVSNPDRDHAPCRVVVDPWAAAQAASHIDHRWFWEDDPPDPDTHIHHPQQQQLQVQWDWDHDNVGIYIYRPVVRPPVQQQDAAPQSRDRDDPPPPRRRHGKDFAPDWADDPDDDDDDDDDDPIHGHRHIHTSSRQSVVVQWAADSPVSGIHHNVCRDCVRPD